Protein AF-L8GH21-F1 (afdb_monomer)

Foldseek 3Di:
DDPVVVVVVVVVVPQDPQQQQQGADPDQEEEEEEEQAQQQQFWFDDPNDIDRNLRVVLVSVLCCLVPRADQSGWYWYWYDAQAIDILDLATDGSDPVVSVSVNVVSVPGHHHHHAAVVRSVVSQLPSDLQAAEYEYEDQFDHDPPVLVVSLVVLVVSQVPHDPVRQHQYEFEHAPRHDDDPVGSVNSQVSSVSNRVSRVHHYHYHYPPD

Organism: Acanthamoeba castellanii (strain ATCC 30010 / Neff) (NCBI:txid1257118)

pLDDT: mean 90.16, std 12.69, range [33.16, 98.62]

Solvent-accessible surface area (backbone atoms only — not comparable to full-atom values): 11129 Å² total; per-residue (Å²): 133,62,73,66,56,58,54,51,50,54,57,56,66,73,46,68,75,67,39,91,76,77,40,72,74,77,55,62,18,33,33,38,32,36,57,26,14,44,74,30,56,42,59,39,73,56,96,93,42,77,37,30,49,44,60,50,49,38,53,53,52,42,49,45,55,72,69,50,53,44,61,87,22,24,35,36,47,30,38,19,11,69,50,52,52,58,77,48,84,40,65,40,54,40,39,76,67,52,41,51,54,48,45,56,52,49,72,67,64,67,57,39,61,45,41,30,54,53,45,31,51,52,48,58,65,68,44,34,76,71,40,34,27,34,42,37,37,38,68,57,59,47,42,92,77,39,57,68,52,42,68,60,43,52,61,58,58,44,71,75,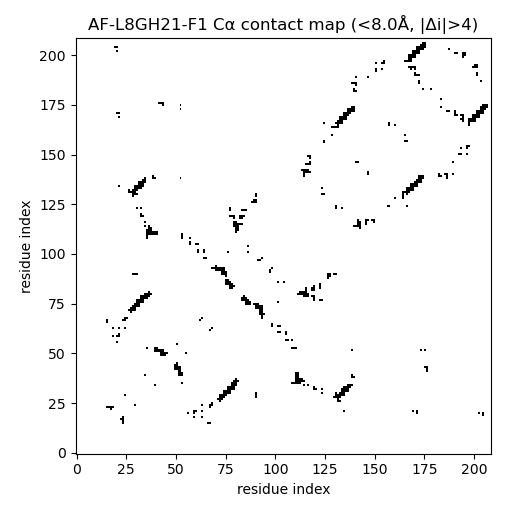40,55,87,94,32,47,51,27,28,37,21,24,32,47,51,58,50,88,71,52,73,65,56,47,48,50,19,46,52,51,37,42,52,57,5,58,78,36,77,36,42,64,46,79,43,52,88,88,117

Secondary structure (DSSP, 8-state):
--HHHHHHHHHHHHSPPPBTTTB----SEEEEEEE-SGGGG-EEEETTEEEEHHHHHHHHHHHHHHHT--TTSEEEEEEESSSEEESSSS-EE--HHHHHHHHHHHHT----S---HHHHHHHHHHH-SS--EEEEEESSPPSTTHHHHHHHHHHHHHTTS-GGGPPEEEEEEE--SS--HHHHHHHHHHHHHHHHTTT-EEEEE-TT-

Structure (mmCIF, N/CA/C/O backbone):
data_AF-L8GH21-F1
#
_entry.id   AF-L8GH21-F1
#
loop_
_atom_site.group_PDB
_atom_site.id
_atom_site.type_symbol
_atom_site.label_atom_id
_atom_site.label_alt_id
_atom_site.label_comp_id
_atom_site.label_asym_id
_atom_site.label_entity_id
_atom_site.label_seq_id
_atom_site.pdbx_PDB_ins_code
_atom_site.Cartn_x
_atom_site.Cartn_y
_atom_site.Cartn_z
_atom_site.occupancy
_atom_site.B_iso_or_equiv
_atom_site.auth_seq_id
_atom_site.auth_comp_id
_atom_site.auth_asym_id
_atom_site.auth_atom_id
_atom_site.pdbx_PDB_model_num
ATOM 1 N N . MET A 1 1 ? -18.385 37.858 9.024 1.00 49.72 1 MET A N 1
ATOM 2 C CA . MET A 1 1 ? -18.272 36.447 8.596 1.00 49.72 1 MET A CA 1
ATOM 3 C C . MET A 1 1 ? -19.540 35.752 9.058 1.00 49.72 1 MET A C 1
ATOM 5 O O . MET A 1 1 ? -19.882 35.901 10.222 1.00 49.72 1 MET A O 1
ATOM 9 N N . SER A 1 2 ? -20.298 35.155 8.136 1.00 60.06 2 SER A N 1
ATOM 10 C CA . SER A 1 2 ? -21.609 34.551 8.427 1.00 60.06 2 SER A CA 1
ATOM 11 C C . SER A 1 2 ? -21.456 33.313 9.321 1.00 60.06 2 SER A C 1
ATOM 13 O O . SER A 1 2 ? -20.491 32.562 9.159 1.00 60.06 2 SER A O 1
ATOM 15 N N . PHE A 1 3 ? -22.417 33.094 10.225 1.00 53.41 3 PHE A N 1
ATOM 16 C CA . PHE A 1 3 ? -22.537 31.896 11.068 1.00 53.41 3 PHE A CA 1
ATOM 17 C C . PHE A 1 3 ? -22.426 30.586 10.259 1.00 53.41 3 PHE A C 1
ATOM 19 O O . PHE A 1 3 ? -21.840 29.617 10.743 1.00 53.41 3 PHE A O 1
ATOM 26 N N . ASP A 1 4 ? -22.872 30.583 8.997 1.00 68.94 4 ASP A N 1
ATOM 27 C CA . ASP A 1 4 ? -22.797 29.416 8.106 1.00 68.94 4 ASP A CA 1
ATOM 28 C C . ASP A 1 4 ? -21.363 29.014 7.740 1.00 68.94 4 ASP A C 1
ATOM 30 O O . ASP A 1 4 ? -21.072 27.829 7.593 1.00 68.94 4 ASP A O 1
ATOM 34 N N . GLN A 1 5 ? -20.430 29.969 7.637 1.00 55.75 5 GLN A N 1
ATOM 35 C CA . GLN A 1 5 ? -19.031 29.641 7.348 1.00 55.75 5 GLN A CA 1
ATOM 36 C C . GLN A 1 5 ? -18.364 28.959 8.540 1.00 55.75 5 GLN A C 1
ATOM 38 O O . GLN A 1 5 ? -17.619 28.007 8.345 1.00 55.75 5 GLN A O 1
ATOM 43 N N . GLN A 1 6 ? -18.632 29.399 9.771 1.00 53.88 6 GLN A N 1
ATOM 44 C CA . GLN A 1 6 ? -18.041 28.779 10.963 1.00 53.88 6 GLN A CA 1
ATOM 45 C C . GLN A 1 6 ? -18.583 27.366 11.203 1.00 53.88 6 GLN A C 1
ATOM 47 O O . GLN A 1 6 ? -17.801 26.476 11.533 1.00 53.88 6 GLN A O 1
ATOM 52 N N . ALA A 1 7 ? -19.878 27.135 10.961 1.00 60.66 7 ALA A N 1
ATOM 53 C CA . ALA A 1 7 ? -20.469 25.799 11.003 1.00 60.66 7 ALA A CA 1
ATOM 54 C C . ALA A 1 7 ? -19.911 24.892 9.891 1.00 60.66 7 ALA A C 1
ATOM 56 O O . ALA A 1 7 ? -19.505 23.764 10.164 1.00 60.66 7 ALA A O 1
ATOM 57 N N . ALA A 1 8 ? -19.786 25.402 8.659 1.00 54.66 8 ALA A N 1
ATOM 58 C CA . ALA A 1 8 ? -19.172 24.665 7.555 1.00 54.66 8 ALA A CA 1
ATOM 59 C C . ALA A 1 8 ? -17.687 24.344 7.816 1.00 54.66 8 ALA A C 1
ATOM 61 O O . ALA A 1 8 ? -17.248 23.224 7.568 1.00 54.66 8 ALA A O 1
ATOM 62 N N . TYR A 1 9 ? -16.913 25.281 8.375 1.00 55.50 9 TYR A N 1
ATOM 63 C CA . TYR A 1 9 ? -15.513 25.053 8.753 1.00 55.50 9 TYR A CA 1
ATOM 64 C C . TYR A 1 9 ? -15.363 24.060 9.911 1.00 55.50 9 TYR A C 1
ATOM 66 O O . TYR A 1 9 ? -14.397 23.299 9.926 1.00 55.50 9 TYR A O 1
ATOM 74 N N . ALA A 1 10 ? -16.296 24.040 10.866 1.00 54.88 10 ALA A N 1
ATOM 75 C CA . ALA A 1 10 ? -16.310 23.053 11.943 1.00 54.88 10 ALA A CA 1
ATOM 76 C C . ALA A 1 10 ? -16.598 21.638 11.410 1.00 54.88 10 ALA A C 1
ATOM 78 O O . ALA A 1 10 ? -15.924 20.695 11.810 1.00 54.88 10 ALA A O 1
ATOM 79 N N . ILE A 1 11 ? -17.514 21.508 10.442 1.00 55.66 11 ILE A N 1
ATOM 80 C CA . ILE A 1 11 ? -17.812 20.238 9.759 1.00 55.66 11 ILE A CA 1
ATOM 81 C C . ILE A 1 11 ? -16.615 19.771 8.916 1.00 55.66 11 ILE A C 1
ATOM 83 O O . ILE A 1 11 ? -16.262 18.596 8.941 1.00 55.66 11 ILE A O 1
ATOM 87 N N . LEU A 1 12 ? -15.948 20.683 8.201 1.00 51.62 12 LEU A N 1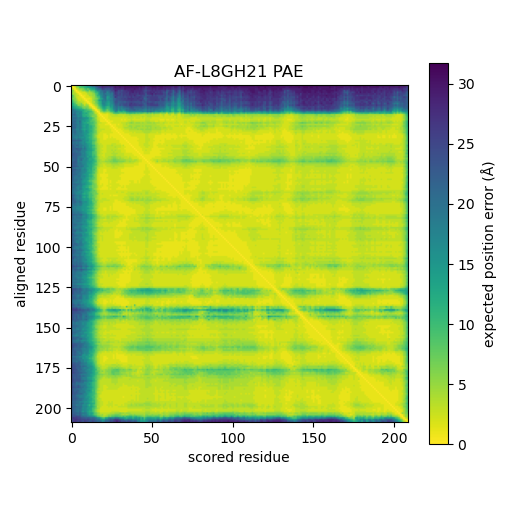
ATOM 88 C CA . LEU A 1 12 ? -14.768 20.360 7.390 1.00 51.62 12 LEU A CA 1
ATOM 89 C C . LEU A 1 12 ? -13.532 20.003 8.229 1.00 51.62 12 LEU A C 1
ATOM 91 O O . LEU A 1 12 ? -12.684 19.259 7.746 1.00 51.62 12 LEU A O 1
ATOM 95 N N . ARG A 1 13 ? -13.421 20.503 9.467 1.00 47.72 13 ARG A N 1
ATOM 96 C CA . ARG A 1 13 ? -12.333 20.143 10.396 1.00 47.72 13 ARG A CA 1
ATOM 97 C C . ARG A 1 13 ? -12.428 18.710 10.912 1.00 47.72 13 ARG A C 1
ATOM 99 O O . ARG A 1 13 ? -11.392 18.118 11.191 1.00 47.72 13 ARG A O 1
ATOM 106 N N . ASP A 1 14 ? -13.642 18.183 11.046 1.00 47.34 14 ASP A N 1
ATOM 107 C CA . ASP A 1 14 ? -13.884 16.839 11.585 1.00 47.34 14 ASP A CA 1
ATOM 108 C C . ASP A 1 14 ? -13.750 15.737 10.519 1.00 47.34 14 ASP A C 1
ATOM 110 O O . ASP A 1 14 ? -13.649 14.547 10.827 1.00 47.34 14 ASP A O 1
ATOM 114 N N . VAL A 1 15 ? -13.683 16.127 9.242 1.00 53.22 15 VAL A N 1
ATOM 115 C CA . VAL A 1 15 ? -13.250 15.238 8.166 1.00 53.22 15 VAL A CA 1
ATOM 116 C C . VAL A 1 15 ? -11.729 15.197 8.204 1.00 53.22 15 VAL A C 1
ATOM 118 O O . VAL A 1 15 ? -11.074 16.164 7.818 1.00 53.22 15 VAL A O 1
ATOM 121 N N . ALA A 1 16 ? -11.160 14.076 8.659 1.00 56.41 16 ALA A N 1
ATOM 122 C CA . ALA A 1 16 ? -9.722 13.850 8.557 1.00 56.41 16 ALA A CA 1
ATOM 123 C C . ALA A 1 16 ? -9.264 14.197 7.132 1.00 56.41 16 ALA A C 1
ATOM 125 O O . ALA A 1 16 ? -9.855 13.718 6.154 1.00 56.41 16 ALA A O 1
ATOM 126 N N . SER A 1 17 ? -8.272 15.086 7.022 1.00 63.75 17 SER A N 1
ATOM 127 C CA . SER A 1 17 ? -7.800 15.576 5.732 1.00 63.75 17 SER A CA 1
ATOM 128 C C . SER A 1 17 ? -7.462 14.386 4.839 1.00 63.75 17 SER A C 1
ATOM 130 O O . SER A 1 17 ? -6.839 13.408 5.259 1.00 63.75 17 SER A O 1
ATOM 132 N N . ARG A 1 18 ? -7.952 14.433 3.597 1.00 79.62 18 ARG A N 1
ATOM 133 C CA . ARG A 1 18 ? -7.655 13.403 2.603 1.00 79.62 18 ARG A CA 1
ATOM 134 C C . ARG A 1 18 ? -6.152 13.369 2.382 1.00 79.62 18 ARG A C 1
ATOM 136 O O . ARG A 1 18 ? -5.586 14.342 1.892 1.00 79.62 18 ARG A O 1
ATOM 143 N N . ASP A 1 19 ? -5.541 12.243 2.716 1.00 90.75 19 ASP A N 1
ATOM 144 C CA . ASP A 1 19 ? -4.134 12.019 2.441 1.00 90.75 19 ASP A CA 1
ATOM 145 C C . ASP A 1 19 ? -3.921 11.927 0.922 1.00 90.75 19 ASP A C 1
ATOM 147 O O . ASP A 1 19 ? -4.731 11.320 0.214 1.00 90.75 19 ASP A O 1
ATOM 151 N N . CYS A 1 20 ? -2.863 12.538 0.392 1.00 88.62 20 CYS A N 1
ATOM 152 C CA . CYS A 1 20 ? -2.616 12.536 -1.052 1.00 88.62 20 CYS A CA 1
ATOM 153 C C . CYS A 1 20 ? -2.256 11.137 -1.582 1.00 88.62 20 CYS A C 1
ATOM 155 O O . CYS A 1 20 ? -2.600 10.804 -2.717 1.00 88.62 20 CYS A O 1
ATOM 157 N N . ILE A 1 21 ? -1.638 10.294 -0.751 1.00 91.94 21 ILE A N 1
ATOM 158 C CA . ILE A 1 21 ? -1.211 8.944 -1.109 1.00 91.94 21 ILE A CA 1
ATOM 159 C C . ILE A 1 21 ? -2.339 7.943 -0.857 1.00 91.94 21 ILE A C 1
ATOM 161 O O . ILE A 1 21 ? -2.712 7.177 -1.745 1.00 91.94 21 ILE A O 1
ATOM 165 N N . PHE A 1 22 ? -2.899 7.934 0.350 1.00 94.00 22 PHE A N 1
ATOM 166 C CA . PHE A 1 22 ? -3.836 6.906 0.806 1.00 94.00 22 PHE A CA 1
ATOM 167 C C . PHE A 1 22 ? -5.302 7.351 0.726 1.00 94.00 22 PHE A C 1
ATOM 169 O O . PHE A 1 22 ? -6.211 6.519 0.747 1.00 94.00 22 PHE A O 1
ATOM 176 N N . GLY A 1 23 ? -5.578 8.644 0.560 1.00 91.25 23 GLY A N 1
ATOM 177 C CA . GLY A 1 23 ? -6.932 9.184 0.594 1.00 91.25 23 GLY A CA 1
ATOM 178 C C . GLY A 1 23 ? -7.537 9.137 1.996 1.00 91.25 23 GLY A C 1
ATOM 179 O O . GLY A 1 23 ? -6.914 9.545 2.974 1.00 91.25 23 GLY A O 1
ATOM 180 N N . SER A 1 24 ? -8.785 8.675 2.078 1.00 90.12 24 SER A N 1
ATOM 181 C CA . SER A 1 24 ? -9.498 8.484 3.344 1.00 90.12 24 SER A CA 1
ATOM 182 C C . SER A 1 24 ? -9.574 6.996 3.683 1.00 90.12 24 SER A C 1
ATOM 184 O O . SER A 1 24 ? -10.011 6.193 2.849 1.00 90.12 24 SER A O 1
ATOM 186 N N . VAL A 1 25 ? -9.201 6.635 4.911 1.00 92.88 25 VAL A N 1
ATOM 187 C CA . VAL A 1 25 ? -9.249 5.260 5.424 1.00 92.88 25 VAL A CA 1
ATOM 188 C C . VAL A 1 25 ? -10.504 5.036 6.257 1.00 92.88 25 VAL A C 1
ATOM 190 O O . VAL A 1 25 ? -10.520 5.190 7.473 1.00 92.88 25 VAL A O 1
ATOM 193 N N . THR A 1 26 ? -11.590 4.672 5.576 1.00 91.38 26 THR A N 1
ATOM 194 C CA . THR A 1 26 ? -12.929 4.519 6.177 1.00 91.38 26 THR A CA 1
ATOM 195 C C . THR A 1 26 ? -13.381 3.066 6.314 1.00 91.38 26 THR A C 1
ATOM 197 O O . THR A 1 26 ? -14.404 2.791 6.936 1.00 91.38 26 THR A O 1
ATOM 200 N N . ALA A 1 27 ? -12.636 2.120 5.741 1.00 93.56 27 ALA A N 1
ATOM 201 C CA . ALA A 1 27 ? -12.964 0.702 5.801 1.00 93.56 27 ALA A CA 1
ATOM 202 C C . ALA A 1 27 ? -12.833 0.144 7.227 1.00 93.56 27 ALA A C 1
ATOM 204 O O . ALA A 1 27 ? -11.919 0.518 7.960 1.00 93.56 27 ALA A O 1
ATOM 205 N N . LEU A 1 28 ? -13.710 -0.794 7.601 1.00 94.06 28 LEU A N 1
ATOM 206 C CA . LEU A 1 28 ? -13.648 -1.458 8.911 1.00 94.06 28 LEU A CA 1
ATOM 207 C C . LEU A 1 28 ? -12.397 -2.325 9.083 1.00 94.06 28 LEU A C 1
ATOM 209 O O . LEU A 1 28 ? -11.953 -2.511 10.208 1.00 94.06 28 LEU A O 1
ATOM 213 N N . SER A 1 29 ? -11.834 -2.845 7.991 1.00 96.00 29 SER A N 1
ATOM 214 C CA . SER A 1 29 ? -10.583 -3.603 8.003 1.00 96.00 29 SER A CA 1
ATOM 215 C C . SER A 1 29 ? -9.749 -3.258 6.771 1.00 96.00 29 SER A C 1
ATOM 217 O O . SER A 1 29 ? -10.155 -3.541 5.636 1.00 96.00 29 SER A O 1
ATOM 219 N N . ALA A 1 30 ? -8.610 -2.600 7.001 1.00 96.44 30 ALA A N 1
ATOM 220 C CA . ALA A 1 30 ? -7.744 -2.039 5.967 1.00 96.44 30 ALA A CA 1
ATOM 221 C C . ALA A 1 30 ? -6.319 -2.602 6.045 1.00 96.44 30 ALA A C 1
ATOM 223 O O . ALA A 1 30 ? -5.670 -2.545 7.084 1.00 96.44 30 ALA A O 1
ATOM 224 N N . THR A 1 31 ? -5.784 -3.101 4.936 1.00 98.00 31 THR A N 1
ATOM 225 C CA . THR A 1 31 ? -4.382 -3.535 4.861 1.00 98.00 31 THR A CA 1
ATOM 226 C C . THR A 1 31 ? -3.595 -2.607 3.947 1.00 98.00 31 THR A C 1
ATOM 228 O O . THR A 1 31 ? -3.931 -2.456 2.774 1.00 98.00 31 THR A O 1
ATOM 231 N N . PHE A 1 32 ? -2.538 -1.991 4.471 1.00 98.38 32 PHE A N 1
ATOM 232 C CA . PHE A 1 32 ? -1.593 -1.197 3.687 1.00 98.38 32 PHE A CA 1
ATOM 233 C C . PHE A 1 32 ? -0.538 -2.129 3.098 1.00 98.38 32 PHE A C 1
ATOM 235 O O . PHE A 1 32 ? 0.105 -2.855 3.848 1.00 98.38 32 PHE A O 1
ATOM 242 N N . VAL A 1 33 ? -0.370 -2.133 1.778 1.00 98.25 33 VAL A N 1
ATOM 243 C CA . VAL A 1 33 ? 0.592 -2.978 1.057 1.00 98.25 33 VAL A CA 1
ATOM 244 C C . VAL A 1 33 ? 1.599 -2.057 0.384 1.00 98.25 33 VAL A C 1
ATOM 246 O O . VAL A 1 33 ? 1.287 -1.411 -0.614 1.00 98.25 33 VAL A O 1
ATOM 249 N N . ILE A 1 34 ? 2.785 -1.961 0.976 1.00 98.25 34 ILE A N 1
ATOM 250 C CA . ILE A 1 34 ? 3.767 -0.920 0.676 1.00 98.25 34 ILE A CA 1
ATOM 251 C C . ILE A 1 34 ? 4.986 -1.519 -0.012 1.00 98.25 34 ILE A C 1
ATOM 253 O O . ILE A 1 34 ? 5.659 -2.395 0.538 1.00 98.25 34 ILE A O 1
ATOM 257 N N . ASP A 1 35 ? 5.283 -1.007 -1.196 1.00 97.44 35 ASP A N 1
ATOM 258 C CA . ASP A 1 35 ? 6.536 -1.271 -1.885 1.00 97.44 35 ASP A CA 1
ATOM 259 C C . ASP A 1 35 ? 7.728 -0.709 -1.101 1.00 97.44 35 ASP A C 1
ATOM 261 O O . ASP A 1 35 ? 7.735 0.453 -0.684 1.00 97.44 35 ASP A O 1
ATOM 265 N N . VAL A 1 36 ? 8.742 -1.543 -0.895 1.00 97.62 36 VAL A N 1
ATOM 266 C CA . VAL A 1 36 ? 10.043 -1.159 -0.336 1.00 97.62 36 VAL A CA 1
ATOM 267 C C . VAL A 1 36 ? 11.191 -1.628 -1.233 1.00 97.62 36 VAL A C 1
ATOM 269 O O . VAL A 1 36 ? 12.300 -1.839 -0.750 1.00 97.62 36 VAL A O 1
ATOM 272 N N . SER A 1 37 ? 10.942 -1.828 -2.527 1.00 96.25 37 SER A N 1
ATOM 273 C CA . SER A 1 37 ? 11.964 -2.150 -3.530 1.00 96.25 37 SER A CA 1
ATOM 274 C C . SER A 1 37 ? 13.022 -1.048 -3.656 1.00 96.25 37 SER A C 1
ATOM 276 O O . SER A 1 37 ? 12.893 0.048 -3.107 1.00 96.25 37 SER A O 1
ATOM 278 N N . GLY A 1 38 ? 14.118 -1.340 -4.361 1.00 94.31 38 GLY A N 1
ATOM 279 C CA . GLY A 1 38 ? 15.232 -0.396 -4.510 1.00 94.31 38 GLY A CA 1
ATOM 280 C C . GLY A 1 38 ? 14.845 0.950 -5.139 1.00 94.31 38 GLY A C 1
ATOM 281 O O . GLY A 1 38 ? 15.409 1.975 -4.758 1.00 94.31 38 GLY A O 1
ATOM 282 N N . SER A 1 39 ? 13.856 0.980 -6.041 1.00 92.12 39 SER A N 1
ATOM 283 C CA . SER A 1 39 ? 13.374 2.219 -6.67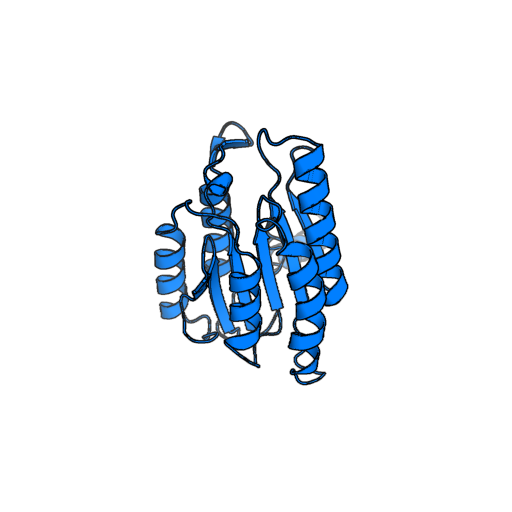1 1.00 92.12 39 SER A CA 1
ATOM 284 C C . SER A 1 39 ? 12.781 3.198 -5.659 1.00 92.12 39 SER A C 1
ATOM 286 O O . SER A 1 39 ? 12.889 4.411 -5.852 1.00 92.12 39 SER A O 1
ATOM 288 N N . MET A 1 40 ? 12.293 2.706 -4.517 1.00 95.31 40 MET A N 1
ATOM 289 C CA . MET A 1 40 ? 11.740 3.541 -3.453 1.00 95.31 40 MET A CA 1
ATOM 290 C C . MET A 1 40 ? 12.795 4.414 -2.744 1.00 95.31 40 MET A C 1
ATOM 292 O O . MET A 1 40 ? 12.427 5.329 -2.002 1.00 95.31 40 MET A O 1
ATOM 296 N N . ASP A 1 41 ? 14.098 4.200 -2.976 1.00 95.19 41 ASP A N 1
ATOM 297 C CA . ASP A 1 41 ? 15.158 5.112 -2.507 1.00 95.19 41 ASP A CA 1
ATOM 298 C C . ASP A 1 41 ? 15.343 6.346 -3.412 1.00 95.19 41 ASP A C 1
ATOM 300 O O . ASP A 1 41 ? 16.018 7.311 -3.043 1.00 95.19 41 ASP A O 1
ATOM 304 N N . THR A 1 42 ? 14.706 6.353 -4.588 1.00 93.75 42 THR A N 1
ATOM 305 C CA . THR A 1 42 ? 14.753 7.465 -5.543 1.00 93.75 42 THR A CA 1
ATOM 306 C C . THR A 1 42 ? 14.364 8.776 -4.877 1.00 93.75 42 THR A C 1
ATOM 308 O O . THR A 1 42 ? 13.357 8.863 -4.170 1.00 93.75 42 THR A O 1
ATOM 311 N N . ARG A 1 43 ? 15.164 9.818 -5.118 1.00 94.12 43 ARG A N 1
ATOM 312 C CA . ARG A 1 43 ? 14.959 11.136 -4.522 1.00 94.12 43 ARG A CA 1
ATOM 313 C C . ARG A 1 43 ? 14.183 12.071 -5.434 1.00 94.12 43 ARG A C 1
ATOM 315 O O . ARG A 1 43 ? 14.380 12.085 -6.646 1.00 94.12 43 ARG A O 1
ATOM 322 N N . PHE A 1 44 ? 13.350 12.897 -4.821 1.00 91.81 44 PHE A N 1
ATOM 323 C CA . PHE A 1 44 ? 12.640 13.991 -5.467 1.00 91.81 44 PHE A CA 1
ATOM 324 C C . PHE A 1 44 ? 12.544 15.176 -4.502 1.00 91.81 44 PHE A C 1
ATOM 326 O O . PHE A 1 44 ? 12.663 15.016 -3.285 1.00 91.81 44 PHE A O 1
ATOM 333 N N . THR A 1 45 ? 12.332 16.370 -5.045 1.00 91.06 45 THR A N 1
ATOM 334 C CA . THR A 1 45 ? 12.159 17.592 -4.257 1.00 91.06 45 THR A CA 1
ATOM 335 C C . THR A 1 45 ? 10.730 18.089 -4.408 1.00 91.06 45 THR A C 1
ATOM 337 O O . THR A 1 45 ? 10.230 18.208 -5.525 1.00 91.06 45 THR A O 1
ATOM 340 N N . LEU A 1 46 ? 10.087 18.392 -3.284 1.00 87.75 46 LEU A N 1
ATOM 341 C CA . LEU A 1 46 ? 8.755 18.980 -3.212 1.00 87.75 46 LEU A CA 1
ATOM 342 C C . LEU A 1 46 ? 8.806 20.158 -2.238 1.00 87.75 46 LEU A C 1
ATOM 344 O O . LEU A 1 46 ? 9.283 20.010 -1.114 1.00 87.75 46 LEU A O 1
ATOM 348 N N . ASN A 1 47 ? 8.346 21.335 -2.670 1.00 88.75 47 ASN A N 1
ATOM 349 C CA . ASN A 1 47 ? 8.325 22.559 -1.854 1.00 88.75 47 ASN A CA 1
ATOM 350 C C . ASN A 1 47 ? 9.676 22.876 -1.176 1.00 88.75 47 ASN A C 1
ATOM 352 O O . ASN A 1 47 ? 9.731 23.232 -0.002 1.00 88.75 47 ASN A O 1
ATOM 356 N N . GLY A 1 48 ? 10.783 22.693 -1.903 1.00 90.00 48 GLY A N 1
ATOM 357 C CA . GLY A 1 48 ? 12.138 22.946 -1.397 1.00 90.00 48 GLY A CA 1
ATOM 358 C C . GLY A 1 48 ? 12.690 21.887 -0.434 1.00 90.00 48 GLY A C 1
ATOM 359 O O . GLY A 1 48 ? 13.833 22.014 -0.004 1.00 90.00 48 GLY A O 1
ATOM 360 N N . THR A 1 49 ? 11.930 20.832 -0.124 1.00 91.38 49 THR A N 1
ATOM 361 C CA . THR A 1 49 ? 12.384 19.715 0.717 1.00 91.38 49 THR A CA 1
ATOM 362 C C . THR A 1 49 ? 12.626 18.475 -0.136 1.00 91.38 49 THR A C 1
ATOM 364 O O . THR A 1 49 ? 11.796 18.106 -0.966 1.00 91.38 49 THR A O 1
ATOM 367 N N . THR A 1 50 ? 13.777 17.831 0.055 1.00 94.06 50 THR A N 1
ATOM 368 C CA . THR A 1 50 ? 14.144 16.605 -0.664 1.00 94.06 50 THR A CA 1
ATOM 369 C C . THR A 1 50 ? 13.785 15.376 0.158 1.00 94.06 50 THR A C 1
ATOM 371 O O . THR A 1 50 ? 14.204 15.249 1.307 1.00 94.06 50 THR A O 1
ATOM 374 N N . TYR A 1 51 ? 13.073 14.448 -0.469 1.00 95.00 51 TYR A N 1
ATOM 375 C CA . TYR A 1 51 ? 12.658 13.169 0.099 1.00 95.00 51 TYR A CA 1
ATOM 376 C C . TYR A 1 51 ? 13.171 12.029 -0.780 1.00 95.00 51 TYR A C 1
ATOM 378 O O . TYR A 1 51 ? 13.309 12.201 -1.990 1.00 95.00 51 TYR A O 1
ATOM 386 N N . SER A 1 52 ? 13.406 10.848 -0.205 1.00 95.88 52 SER A N 1
ATOM 387 C CA . SER A 1 52 ? 13.226 9.615 -0.983 1.00 95.88 52 SER A CA 1
ATOM 388 C C . SER A 1 52 ? 11.736 9.278 -1.070 1.00 95.88 52 SER A C 1
ATOM 390 O O . SER A 1 52 ? 10.978 9.638 -0.159 1.00 95.88 52 SER A O 1
ATOM 392 N N . ARG A 1 53 ? 11.306 8.558 -2.115 1.00 95.50 53 ARG A N 1
ATOM 393 C CA . ARG A 1 53 ? 9.923 8.047 -2.237 1.00 95.50 53 ARG A CA 1
ATOM 394 C C . ARG A 1 53 ? 9.491 7.331 -0.960 1.00 95.50 53 ARG A C 1
ATOM 396 O O . ARG A 1 53 ? 8.444 7.655 -0.405 1.00 95.50 53 ARG A O 1
ATOM 403 N N . LEU A 1 54 ? 10.340 6.450 -0.426 1.00 96.88 54 LEU A N 1
ATOM 404 C CA . LEU A 1 54 ? 10.055 5.727 0.811 1.00 96.88 54 LEU A CA 1
ATOM 405 C C . LEU A 1 54 ? 9.897 6.661 2.011 1.00 96.88 54 LEU A C 1
ATOM 407 O O . LEU A 1 54 ? 8.941 6.499 2.758 1.00 96.88 54 LEU A O 1
ATOM 411 N N . SER A 1 55 ? 10.781 7.648 2.195 1.00 97.19 55 SER A N 1
ATOM 412 C CA . SER A 1 55 ? 10.681 8.568 3.342 1.00 97.19 55 SER A CA 1
ATOM 413 C C . SER A 1 55 ? 9.389 9.386 3.328 1.00 97.19 55 SER A C 1
ATOM 415 O O . SER A 1 55 ? 8.770 9.591 4.372 1.00 97.19 55 SER A O 1
ATOM 417 N N . TYR A 1 56 ? 8.933 9.781 2.137 1.00 96.38 56 TYR A N 1
ATOM 418 C CA . TYR A 1 56 ? 7.664 10.473 1.964 1.00 96.38 56 TYR A CA 1
ATOM 419 C C . TYR A 1 56 ? 6.486 9.542 2.282 1.00 96.38 56 TYR A C 1
ATOM 421 O O . TYR A 1 56 ? 5.608 9.886 3.072 1.00 96.38 56 TYR A O 1
ATOM 429 N N . VAL A 1 57 ? 6.509 8.308 1.771 1.00 96.75 57 VAL A N 1
ATOM 430 C CA . VAL A 1 57 ? 5.501 7.289 2.102 1.00 96.75 57 VAL A CA 1
ATOM 431 C C . VAL A 1 57 ? 5.472 6.974 3.598 1.00 96.75 57 VAL A C 1
ATOM 433 O O . VAL A 1 57 ? 4.389 6.857 4.161 1.00 96.75 57 VAL A O 1
ATOM 436 N N . GLN A 1 58 ? 6.624 6.875 4.267 1.00 97.75 58 GLN A N 1
ATOM 437 C CA . GLN A 1 58 ? 6.707 6.637 5.711 1.00 97.75 58 GLN A CA 1
ATOM 438 C C . GLN A 1 58 ? 6.018 7.749 6.508 1.00 97.75 58 GLN A C 1
ATOM 440 O O . GLN A 1 58 ? 5.283 7.445 7.451 1.00 97.75 58 GLN A O 1
ATOM 445 N N . GLN A 1 59 ? 6.223 9.014 6.128 1.00 97.12 59 GLN A N 1
ATOM 446 C CA . GLN A 1 59 ? 5.583 10.163 6.771 1.00 97.12 59 GLN A CA 1
ATOM 447 C C . GLN A 1 59 ? 4.056 10.099 6.629 1.00 97.12 59 GLN A C 1
ATOM 449 O O . GLN A 1 59 ? 3.343 10.134 7.632 1.00 97.12 59 GLN A O 1
ATOM 454 N N . HIS A 1 60 ? 3.563 9.932 5.402 1.00 96.69 60 HIS A N 1
ATOM 455 C CA . HIS A 1 60 ? 2.129 9.883 5.106 1.00 96.69 60 HIS A CA 1
ATOM 456 C C . HIS A 1 60 ? 1.442 8.649 5.706 1.00 96.69 60 HIS A C 1
ATOM 458 O O . HIS A 1 60 ? 0.368 8.749 6.295 1.00 96.69 60 HIS A O 1
ATOM 464 N N . LEU A 1 61 ? 2.081 7.479 5.642 1.00 97.75 61 LEU A N 1
ATOM 465 C CA . LEU A 1 61 ? 1.546 6.254 6.236 1.00 97.75 61 LEU A CA 1
ATOM 466 C C . LEU A 1 61 ? 1.465 6.364 7.760 1.00 97.75 61 LEU A C 1
ATOM 468 O O . LEU A 1 61 ? 0.467 5.956 8.350 1.00 97.75 61 LEU A O 1
ATOM 472 N N . SER A 1 62 ? 2.490 6.943 8.394 1.00 97.94 62 SER A N 1
ATOM 473 C CA . SER A 1 62 ? 2.479 7.195 9.837 1.00 97.94 62 SER A CA 1
ATOM 474 C C . SER A 1 62 ? 1.323 8.112 10.217 1.00 97.94 62 SER A C 1
ATOM 476 O O . SER A 1 62 ? 0.563 7.775 11.122 1.00 97.94 62 SER A O 1
ATOM 478 N N . GLN A 1 63 ? 1.149 9.210 9.476 1.00 96.44 63 GLN A N 1
ATOM 479 C CA . GLN A 1 63 ? 0.072 10.169 9.693 1.00 96.44 63 GLN A CA 1
ATOM 480 C C . GLN A 1 63 ? -1.308 9.510 9.569 1.00 96.44 63 GLN A C 1
ATOM 482 O O . GLN A 1 63 ? -2.142 9.631 10.464 1.00 96.44 63 GLN A O 1
ATOM 487 N N . VAL A 1 64 ? -1.542 8.749 8.499 1.00 96.25 64 VAL A N 1
ATOM 488 C CA . VAL A 1 64 ? -2.816 8.054 8.270 1.00 96.25 64 VAL A CA 1
ATOM 489 C C . VAL A 1 64 ? -3.115 7.045 9.379 1.00 96.25 64 VAL A C 1
ATOM 491 O O . VAL A 1 64 ? -4.238 7.009 9.887 1.00 96.25 64 VAL A O 1
ATOM 494 N N . ILE A 1 65 ? -2.120 6.255 9.793 1.00 96.88 65 ILE A N 1
ATOM 495 C CA . ILE A 1 65 ? -2.278 5.272 10.872 1.00 96.88 65 ILE A CA 1
ATOM 496 C C . ILE A 1 65 ? -2.602 5.958 12.204 1.00 96.88 65 ILE A C 1
ATOM 498 O O . ILE A 1 65 ? -3.429 5.444 12.955 1.00 96.88 65 ILE A O 1
ATOM 502 N N . SER A 1 66 ? -1.978 7.098 12.513 1.00 95.81 66 SER A N 1
ATOM 503 C CA . SER A 1 66 ? -2.190 7.789 13.790 1.00 95.81 66 SER A CA 1
ATOM 504 C C . SER A 1 66 ? -3.440 8.669 13.831 1.00 95.81 66 SER A C 1
ATOM 506 O O . SER A 1 66 ? -4.023 8.827 14.900 1.00 95.81 66 SER A O 1
ATOM 508 N N . GLU A 1 67 ? -3.841 9.264 12.706 1.00 94.12 67 GLU A N 1
ATOM 509 C CA . GLU A 1 67 ? -4.875 10.311 12.675 1.00 94.12 67 GLU A CA 1
ATOM 510 C C . GLU A 1 67 ? -6.216 9.824 12.109 1.00 94.12 67 GLU A C 1
ATOM 512 O O . GLU A 1 67 ? -7.280 10.253 12.571 1.00 94.12 67 GLU A O 1
ATOM 517 N N . GLN A 1 68 ? -6.197 8.926 11.116 1.00 94.31 68 GLN A N 1
ATOM 518 C CA . GLN A 1 68 ? -7.424 8.491 10.443 1.00 94.31 68 GLN A CA 1
ATOM 519 C C . GLN A 1 68 ? -8.042 7.241 11.073 1.00 94.31 68 GLN A C 1
ATOM 521 O O . GLN A 1 68 ? -9.268 7.179 11.196 1.00 94.31 68 GLN A O 1
ATOM 526 N N . LEU A 1 69 ? -7.223 6.267 11.487 1.00 95.12 69 LEU A N 1
ATOM 527 C CA . LEU A 1 69 ? -7.727 5.014 12.050 1.00 95.12 69 LEU A CA 1
ATOM 528 C C . LEU A 1 69 ? -8.425 5.238 13.394 1.00 95.12 69 LEU A C 1
ATOM 530 O O . LEU A 1 69 ? -7.906 5.886 14.303 1.00 95.12 69 LEU A O 1
ATOM 534 N N . LYS A 1 70 ? -9.614 4.655 13.533 1.00 94.69 70 LYS A N 1
ATOM 535 C CA . LYS A 1 70 ? -10.403 4.661 14.765 1.00 94.69 70 LYS A CA 1
ATOM 536 C C . LYS A 1 70 ? -10.260 3.328 15.504 1.00 94.69 70 LYS A C 1
ATOM 538 O O . LYS A 1 70 ? -10.109 2.302 14.848 1.00 94.69 70 LYS A O 1
ATOM 543 N N . PRO A 1 71 ? -10.402 3.288 16.843 1.00 94.00 71 PRO A N 1
ATOM 544 C CA . PRO A 1 71 ? -10.183 2.067 17.631 1.00 94.00 71 PRO A CA 1
ATOM 545 C C . PRO A 1 71 ? -11.025 0.846 17.227 1.00 94.00 71 PRO A C 1
ATOM 547 O O . PRO A 1 71 ? -10.627 -0.285 17.497 1.00 94.00 71 PRO A O 1
ATOM 550 N N . TYR A 1 72 ? -12.184 1.067 16.597 1.00 93.12 72 TYR A N 1
ATOM 551 C CA . TYR A 1 72 ? -13.065 0.009 16.091 1.00 93.12 72 TYR A CA 1
ATOM 552 C C . TYR A 1 72 ? -12.656 -0.532 14.710 1.00 93.12 72 TYR A C 1
ATOM 554 O O . TYR A 1 72 ? -13.182 -1.558 14.288 1.00 93.12 72 TYR A O 1
ATOM 562 N N . GLN A 1 73 ? -11.759 0.151 13.992 1.00 96.62 73 GLN A N 1
ATOM 563 C CA . GLN A 1 73 ? -11.213 -0.327 12.725 1.00 96.62 73 GLN A CA 1
ATOM 564 C C . GLN A 1 73 ? -10.055 -1.287 12.985 1.00 96.62 73 GLN A C 1
ATOM 566 O O . GLN A 1 73 ? -9.263 -1.117 13.916 1.00 96.62 73 GLN A O 1
ATOM 571 N N . GLN A 1 74 ? -9.939 -2.280 12.116 1.00 97.50 74 GLN A N 1
ATOM 572 C CA . GLN A 1 74 ? -8.806 -3.180 12.038 1.00 97.50 74 GLN A CA 1
ATOM 573 C C . GLN A 1 74 ? -7.840 -2.727 10.955 1.00 97.50 74 GLN A C 1
ATOM 575 O O . GLN A 1 74 ? -8.244 -2.195 9.917 1.00 97.50 74 GLN A O 1
ATOM 580 N N . PHE A 1 75 ? -6.555 -2.976 11.176 1.00 98.19 75 PHE A N 1
ATOM 581 C CA . PHE A 1 75 ? -5.549 -2.687 10.178 1.00 98.19 75 PHE A CA 1
ATOM 582 C C . PHE A 1 75 ? -4.365 -3.648 10.208 1.00 98.19 75 PHE A C 1
ATOM 584 O O . PHE A 1 75 ? -4.093 -4.307 11.213 1.00 98.19 75 PHE A O 1
ATOM 591 N N . ASN A 1 76 ? -3.644 -3.708 9.092 1.00 98.12 76 ASN A N 1
ATOM 592 C CA . ASN A 1 76 ? -2.329 -4.333 9.009 1.00 98.12 76 ASN A CA 1
ATOM 593 C C . ASN A 1 76 ? -1.427 -3.545 8.055 1.00 98.12 76 ASN A C 1
ATOM 595 O O . ASN A 1 76 ? -1.910 -2.819 7.185 1.00 98.12 76 ASN A O 1
ATOM 599 N N . VAL A 1 77 ? -0.117 -3.724 8.194 1.00 98.50 77 VAL A N 1
ATOM 600 C CA . VAL A 1 77 ? 0.883 -3.202 7.261 1.00 98.50 77 VAL A CA 1
ATOM 601 C C . VAL A 1 77 ? 1.669 -4.380 6.707 1.00 98.50 77 VAL A C 1
ATOM 603 O O . VAL A 1 77 ? 2.327 -5.108 7.447 1.00 98.50 77 VAL A O 1
ATOM 606 N N . ILE A 1 78 ? 1.597 -4.564 5.399 1.00 98.56 78 ILE A N 1
ATOM 607 C CA . ILE A 1 78 ? 2.410 -5.486 4.620 1.00 98.56 78 ILE A CA 1
ATOM 608 C C . ILE A 1 78 ? 3.420 -4.651 3.855 1.00 98.56 78 ILE A C 1
ATOM 610 O O . ILE A 1 78 ? 3.062 -3.658 3.227 1.00 98.56 78 ILE A O 1
ATOM 614 N N . ILE A 1 79 ? 4.675 -5.078 3.877 1.00 98.31 79 ILE A N 1
ATOM 615 C CA . ILE A 1 79 ? 5.674 -4.558 2.952 1.00 98.31 79 ILE A CA 1
ATOM 616 C C . ILE A 1 79 ? 6.095 -5.643 1.982 1.00 98.31 79 ILE A C 1
ATOM 618 O O . ILE A 1 79 ? 6.084 -6.828 2.337 1.00 98.31 79 ILE A O 1
ATOM 622 N N . TYR A 1 80 ? 6.505 -5.237 0.789 1.00 98.00 80 TYR A N 1
ATOM 623 C CA . TYR A 1 80 ? 7.081 -6.153 -0.176 1.00 98.00 80 TYR A CA 1
ATOM 624 C C . TYR A 1 80 ? 8.267 -5.539 -0.920 1.00 98.00 80 TYR A C 1
ATOM 626 O O . TYR A 1 80 ? 8.318 -4.342 -1.177 1.00 98.00 80 TYR A O 1
ATOM 634 N N . SER A 1 81 ? 9.216 -6.399 -1.261 1.00 96.62 81 SER A N 1
ATOM 635 C CA . SER A 1 81 ? 10.237 -6.162 -2.278 1.00 96.62 81 SER A CA 1
ATOM 636 C C . SER A 1 81 ? 10.455 -7.471 -3.028 1.00 96.62 81 SER A C 1
ATOM 638 O O . SER A 1 81 ? 9.553 -7.887 -3.739 1.00 96.62 81 SER A O 1
ATOM 640 N N . SER A 1 82 ? 11.546 -8.209 -2.813 1.00 94.88 82 SER A N 1
ATOM 641 C CA . SER A 1 82 ? 11.734 -9.542 -3.417 1.00 94.88 82 SER A CA 1
ATOM 642 C C . SER A 1 82 ? 10.786 -10.611 -2.851 1.00 94.88 82 SER A C 1
ATOM 644 O O . SER A 1 82 ? 10.477 -11.602 -3.514 1.00 94.88 82 SER A O 1
ATOM 646 N N . GLY A 1 83 ? 10.282 -10.390 -1.640 1.00 95.88 83 GLY A N 1
ATOM 647 C CA . GLY A 1 83 ? 9.195 -11.146 -1.023 1.00 95.88 83 GLY A CA 1
ATOM 648 C C . GLY A 1 83 ? 8.296 -10.206 -0.226 1.00 95.88 83 GLY A C 1
ATOM 649 O O . GLY A 1 83 ? 8.496 -8.994 -0.262 1.00 95.88 83 GLY A O 1
ATOM 650 N N . ALA A 1 84 ? 7.328 -10.747 0.509 1.00 97.81 84 ALA A N 1
ATOM 651 C CA . ALA A 1 84 ? 6.408 -9.955 1.320 1.00 97.81 84 ALA A CA 1
ATOM 652 C C . ALA A 1 84 ? 6.428 -10.383 2.786 1.00 97.81 84 ALA A C 1
ATOM 654 O O . ALA A 1 84 ? 6.611 -11.559 3.102 1.00 97.81 84 ALA A O 1
ATOM 655 N N . ARG A 1 85 ? 6.213 -9.422 3.685 1.00 97.50 85 ARG A N 1
ATOM 656 C CA . ARG A 1 85 ? 6.062 -9.678 5.120 1.00 97.50 85 ARG A CA 1
ATOM 657 C C . ARG A 1 85 ? 5.053 -8.723 5.741 1.00 97.50 85 ARG A C 1
ATOM 659 O O . ARG A 1 85 ? 5.056 -7.529 5.446 1.00 97.50 85 ARG A O 1
ATOM 666 N N . ALA A 1 86 ? 4.218 -9.258 6.622 1.00 97.88 86 ALA A N 1
ATOM 667 C CA . ALA A 1 86 ? 3.243 -8.492 7.382 1.00 97.88 86 ALA A CA 1
ATOM 668 C C . ALA A 1 86 ? 3.805 -8.098 8.754 1.00 97.88 86 ALA A C 1
ATOM 670 O O . ALA A 1 86 ? 4.626 -8.820 9.323 1.00 97.88 86 ALA A O 1
ATOM 671 N N . LEU A 1 87 ? 3.360 -6.959 9.282 1.00 98.25 87 LEU A N 1
ATOM 672 C CA . LEU A 1 87 ? 3.612 -6.554 10.663 1.00 98.25 87 LEU A CA 1
ATOM 673 C C . LEU A 1 87 ? 2.881 -7.480 11.641 1.00 98.25 87 LEU A C 1
ATOM 675 O O . LEU A 1 87 ? 3.484 -7.981 12.587 1.00 98.25 87 LEU A O 1
ATOM 679 N N . PHE A 1 88 ? 1.592 -7.714 11.396 1.00 97.56 88 PHE A N 1
ATOM 680 C CA . PHE A 1 88 ? 0.757 -8.627 12.172 1.00 97.56 88 PHE A CA 1
ATOM 681 C C . PHE A 1 88 ? 0.380 -9.847 11.325 1.00 97.56 88 PHE A C 1
ATOM 683 O O . PHE A 1 88 ? 0.309 -9.757 10.099 1.00 97.56 88 PHE A O 1
ATOM 690 N N . SER A 1 89 ? 0.097 -10.987 11.958 1.00 94.56 89 SER A N 1
ATOM 691 C CA . SER A 1 89 ? -0.343 -12.202 11.250 1.00 94.56 89 SER A CA 1
ATOM 692 C C . SER A 1 89 ? -1.695 -12.033 10.541 1.00 94.56 89 SER A C 1
ATOM 694 O O . SER A 1 89 ? -1.922 -12.652 9.506 1.00 94.56 89 SER A O 1
ATOM 696 N N . ALA A 1 90 ? -2.560 -11.167 11.072 1.00 94.25 90 ALA A N 1
ATOM 697 C CA . ALA A 1 90 ? -3.846 -10.755 10.514 1.00 94.25 90 ALA A CA 1
ATOM 698 C C . ALA A 1 90 ? -4.143 -9.296 10.933 1.00 94.25 90 ALA A C 1
ATOM 700 O O . ALA A 1 90 ? -3.470 -8.790 11.836 1.00 94.25 90 ALA A O 1
ATOM 701 N N . PRO A 1 91 ? -5.118 -8.599 10.313 1.00 96.06 91 PRO A N 1
ATOM 702 C CA . PRO A 1 91 ? -5.539 -7.274 10.760 1.00 96.06 91 PRO A CA 1
ATOM 703 C C . PRO A 1 91 ? -5.934 -7.249 12.239 1.00 96.06 91 PRO A C 1
ATOM 705 O O . PRO A 1 91 ? -6.669 -8.112 12.714 1.00 96.06 91 PRO A O 1
ATOM 708 N N . VAL A 1 92 ? -5.453 -6.239 12.963 1.00 97.31 92 VAL A N 1
ATOM 709 C CA . VAL A 1 92 ? -5.706 -6.046 14.399 1.00 97.31 92 VAL A CA 1
ATOM 710 C C . VAL A 1 92 ? -6.408 -4.719 14.640 1.00 97.31 92 VAL A C 1
ATOM 712 O O . VAL A 1 92 ? -6.221 -3.775 13.877 1.00 97.31 92 VAL A O 1
ATOM 715 N N . ASN A 1 93 ? -7.185 -4.612 15.720 1.00 97.69 93 ASN A N 1
ATOM 716 C CA . ASN A 1 93 ? -7.833 -3.350 16.088 1.00 97.69 93 ASN A CA 1
ATOM 717 C C . ASN A 1 93 ? -6.796 -2.227 16.262 1.00 97.69 93 ASN A C 1
ATOM 719 O O . ASN A 1 93 ? -5.717 -2.458 16.825 1.00 97.69 93 ASN A O 1
ATOM 723 N N . ALA A 1 94 ? -7.143 -1.007 15.851 1.00 97.75 94 ALA A N 1
ATOM 724 C CA . ALA A 1 94 ? -6.311 0.192 15.961 1.00 97.75 94 ALA A CA 1
ATOM 725 C C . ALA A 1 94 ? -6.238 0.735 17.402 1.00 97.75 94 ALA A C 1
ATOM 727 O O . ALA A 1 94 ? -6.593 1.873 17.700 1.00 97.75 94 ALA A O 1
ATOM 728 N N . THR A 1 95 ? -5.786 -0.109 18.329 1.00 98.19 95 THR A N 1
ATOM 729 C CA . THR A 1 95 ? -5.488 0.280 19.709 1.00 98.19 95 THR A CA 1
ATOM 730 C C . THR A 1 95 ? -4.227 1.138 19.760 1.00 98.19 95 THR A C 1
ATOM 732 O O . THR A 1 95 ? -3.354 1.022 18.899 1.00 98.19 95 THR A O 1
ATOM 735 N N . THR A 1 96 ? -4.066 1.938 20.816 1.00 97.75 96 THR A N 1
ATOM 736 C CA . THR A 1 96 ? -2.853 2.745 21.036 1.00 97.75 96 THR A CA 1
ATOM 737 C C . THR A 1 96 ? -1.570 1.907 20.976 1.00 97.75 96 THR A C 1
ATOM 739 O O . THR A 1 96 ? -0.563 2.356 20.431 1.00 97.75 96 THR A O 1
ATOM 742 N N . ALA A 1 97 ? -1.605 0.673 21.494 1.00 98.25 97 ALA A N 1
ATOM 743 C CA . ALA A 1 97 ? -0.467 -0.241 21.454 1.00 98.25 97 ALA A CA 1
ATOM 744 C C . ALA A 1 97 ? -0.146 -0.696 20.021 1.00 98.25 97 ALA A C 1
ATOM 746 O O . ALA A 1 97 ? 1.000 -0.588 19.590 1.00 98.25 97 ALA A O 1
ATOM 747 N N . ASN A 1 98 ? -1.158 -1.129 19.263 1.00 98.50 98 ASN A N 1
ATOM 748 C CA . ASN A 1 98 ? -0.970 -1.596 17.888 1.00 98.50 98 ASN A CA 1
ATOM 749 C C . ASN A 1 98 ? -0.554 -0.457 16.949 1.00 98.50 98 ASN A C 1
ATOM 751 O O . ASN A 1 98 ? 0.325 -0.655 16.111 1.00 98.50 98 ASN A O 1
ATOM 755 N N . ILE A 1 99 ? -1.121 0.742 17.126 1.00 98.56 99 ILE A N 1
ATOM 756 C CA . ILE A 1 99 ? -0.696 1.957 16.418 1.00 98.56 99 ILE A CA 1
ATOM 757 C C . ILE A 1 99 ? 0.780 2.228 16.709 1.00 98.56 99 ILE A C 1
ATOM 759 O O . ILE A 1 99 ? 1.562 2.369 15.775 1.00 98.56 99 ILE A O 1
ATOM 763 N N . LYS A 1 100 ? 1.205 2.224 17.980 1.00 98.44 100 LYS A N 1
ATOM 764 C CA . LYS A 1 100 ? 2.615 2.446 18.338 1.00 98.44 100 LYS A CA 1
ATOM 765 C C . LYS A 1 100 ? 3.545 1.421 17.683 1.00 98.44 100 LYS A C 1
ATOM 767 O O . LYS A 1 100 ? 4.561 1.814 17.112 1.00 98.44 100 LYS A O 1
ATOM 772 N N . SER A 1 101 ? 3.186 0.136 17.714 1.00 98.62 101 SER A N 1
ATOM 773 C CA . SER A 1 101 ? 3.943 -0.919 17.029 1.00 98.62 101 SER A CA 1
ATOM 774 C C . SER A 1 101 ? 4.041 -0.670 15.525 1.00 98.62 101 SER A C 1
ATOM 776 O O . SER A 1 101 ? 5.120 -0.820 14.952 1.00 98.62 101 SER A O 1
ATOM 778 N N . ALA A 1 102 ? 2.952 -0.232 14.893 1.00 98.56 102 ALA A N 1
ATOM 779 C CA . ALA A 1 102 ? 2.942 0.108 13.478 1.00 98.56 102 ALA A CA 1
ATOM 780 C C . ALA A 1 102 ? 3.791 1.340 13.149 1.00 98.56 102 ALA A C 1
ATOM 782 O O . ALA A 1 102 ? 4.529 1.313 12.171 1.00 98.56 102 ALA A O 1
ATOM 783 N N . LEU A 1 103 ? 3.779 2.382 13.979 1.00 98.62 103 LEU A N 1
ATOM 784 C CA . LEU A 1 103 ? 4.629 3.557 13.774 1.00 98.62 103 LEU A CA 1
ATOM 785 C C . LEU A 1 103 ? 6.119 3.206 13.889 1.00 98.62 103 LEU A C 1
ATOM 787 O O . LEU A 1 103 ? 6.916 3.616 13.048 1.00 98.62 103 LEU A O 1
ATOM 791 N N . THR A 1 104 ? 6.504 2.388 14.877 1.00 98.62 104 THR A N 1
ATOM 792 C CA . THR A 1 104 ? 7.882 1.874 14.984 1.00 98.62 104 THR A CA 1
ATOM 793 C C . THR A 1 104 ? 8.256 1.031 13.767 1.00 98.62 104 THR A C 1
ATOM 795 O O . THR A 1 104 ? 9.356 1.160 13.232 1.00 98.62 104 THR A O 1
ATOM 798 N N . PHE A 1 105 ? 7.328 0.196 13.304 1.00 98.62 105 PHE A N 1
ATOM 799 C CA . PHE A 1 105 ? 7.516 -0.626 12.122 1.00 98.62 105 PHE A CA 1
ATOM 800 C C . PHE A 1 105 ? 7.757 0.204 10.856 1.00 98.62 105 PHE A C 1
ATOM 802 O O . PHE A 1 105 ? 8.722 -0.039 10.131 1.00 98.62 105 PHE A O 1
ATOM 809 N N . VAL A 1 106 ? 6.907 1.207 10.624 1.00 98.44 106 VAL A N 1
ATOM 810 C CA . VAL A 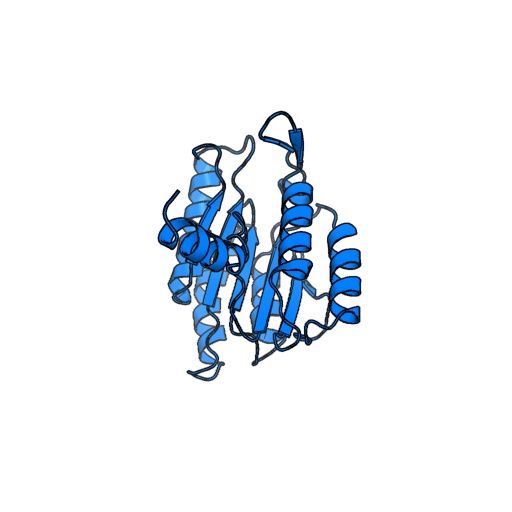1 106 ? 6.978 2.109 9.470 1.00 98.44 106 VAL A CA 1
ATOM 811 C C . VAL A 1 106 ? 8.257 2.943 9.511 1.00 98.44 106 VAL A C 1
ATOM 813 O O . VAL A 1 106 ? 8.932 3.056 8.492 1.00 98.44 106 VAL A O 1
ATOM 816 N N . ALA A 1 107 ? 8.668 3.453 10.675 1.00 97.75 107 ALA A N 1
ATOM 817 C CA . ALA A 1 107 ? 9.923 4.199 10.819 1.00 97.75 107 ALA A CA 1
ATOM 818 C C . ALA A 1 107 ? 11.175 3.358 10.486 1.00 97.75 107 ALA A C 1
ATOM 820 O O . ALA A 1 107 ? 12.191 3.892 10.037 1.00 97.75 107 ALA A O 1
ATOM 821 N N . GLY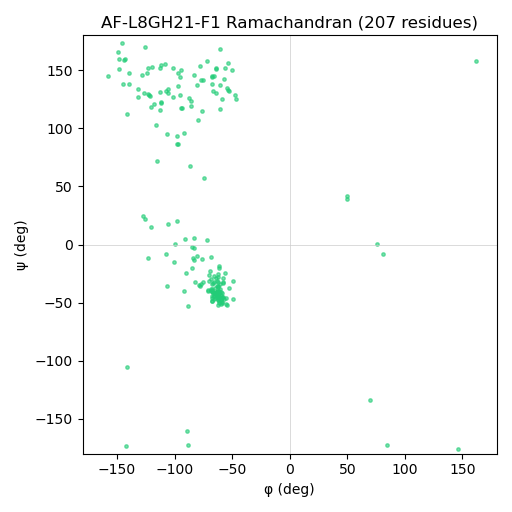 A 1 108 ? 11.100 2.038 10.681 1.00 97.56 108 GLY A N 1
ATOM 822 C CA . GLY A 1 108 ? 12.186 1.096 10.408 1.00 97.56 108 GLY A CA 1
ATOM 823 C C . GLY A 1 108 ? 12.307 0.636 8.952 1.00 97.56 108 GLY A C 1
ATOM 824 O O . GLY A 1 108 ? 13.223 -0.127 8.647 1.00 97.56 108 GLY A O 1
ATOM 825 N N . LEU A 1 109 ? 11.408 1.054 8.053 1.00 97.75 109 LEU A N 1
ATOM 826 C CA . LEU A 1 109 ? 11.449 0.617 6.655 1.00 97.75 109 LEU A CA 1
ATOM 827 C C . LEU A 1 109 ? 12.699 1.131 5.928 1.00 97.75 109 LEU A C 1
ATOM 829 O O . LEU A 1 109 ? 13.201 2.235 6.175 1.00 97.75 109 LEU A O 1
ATOM 833 N N . ARG A 1 110 ? 13.202 0.290 5.022 1.00 97.12 110 ARG A N 1
ATOM 834 C CA . ARG A 1 110 ? 14.380 0.531 4.186 1.00 97.12 110 ARG A CA 1
ATOM 835 C C . ARG A 1 110 ? 14.104 0.012 2.784 1.00 97.12 110 ARG A C 1
ATOM 837 O O . ARG A 1 110 ? 13.534 -1.068 2.648 1.00 97.12 110 ARG A O 1
ATOM 844 N N . ALA A 1 111 ? 14.512 0.786 1.786 1.00 96.56 111 ALA A N 1
ATOM 845 C CA . ALA A 1 111 ? 14.393 0.412 0.388 1.00 96.56 111 ALA A CA 1
ATOM 846 C C . ALA A 1 111 ? 15.453 -0.639 0.025 1.00 96.56 111 ALA A C 1
ATOM 848 O O . ALA A 1 111 ? 16.594 -0.565 0.488 1.00 96.56 111 ALA A O 1
ATOM 849 N N . GLY A 1 112 ? 15.083 -1.614 -0.799 1.00 94.25 112 GLY A N 1
ATOM 850 C CA . GLY A 1 112 ? 15.997 -2.621 -1.320 1.00 94.25 112 GLY A CA 1
ATOM 851 C C . GLY A 1 112 ? 15.296 -3.863 -1.862 1.00 94.25 112 GLY A C 1
ATOM 852 O O . GLY A 1 112 ? 14.176 -4.196 -1.479 1.00 94.25 112 GLY A O 1
ATOM 853 N N . GLY A 1 113 ? 15.995 -4.590 -2.732 1.00 93.38 113 GLY A N 1
ATOM 854 C CA . GLY A 1 113 ? 15.452 -5.760 -3.422 1.00 93.38 113 GLY A CA 1
ATOM 855 C C . GLY A 1 113 ? 14.660 -5.400 -4.680 1.00 93.38 113 GLY A C 1
ATOM 856 O O . GLY A 1 113 ? 14.670 -4.254 -5.133 1.00 93.38 113 GLY A O 1
ATOM 857 N N . SER A 1 114 ? 14.013 -6.415 -5.248 1.00 92.56 114 SER A N 1
ATOM 858 C CA . SER A 1 114 ? 13.200 -6.330 -6.467 1.00 92.56 114 SER A CA 1
ATOM 859 C C . SER A 1 114 ? 11.737 -5.966 -6.165 1.00 92.56 114 SER A C 1
ATOM 861 O O . SER A 1 114 ? 11.416 -5.657 -5.016 1.00 92.56 114 SER A O 1
ATOM 863 N N . THR A 1 115 ? 10.851 -5.996 -7.162 1.00 92.81 115 THR A N 1
ATOM 864 C CA . THR A 1 115 ? 9.463 -5.514 -7.056 1.00 92.81 115 THR A CA 1
ATOM 865 C C . THR A 1 115 ? 8.462 -6.662 -7.235 1.00 92.81 115 THR A C 1
ATOM 867 O O . THR A 1 115 ? 7.756 -6.783 -8.241 1.00 92.81 115 THR A O 1
ATOM 870 N N . ASN A 1 116 ? 8.365 -7.538 -6.231 1.00 95.25 116 ASN A N 1
ATOM 871 C CA . ASN A 1 116 ? 7.447 -8.680 -6.208 1.00 95.25 116 ASN A CA 1
ATOM 872 C C . ASN A 1 116 ? 6.063 -8.293 -5.659 1.00 95.25 116 ASN A C 1
ATOM 874 O O . ASN A 1 116 ? 5.621 -8.755 -4.601 1.00 95.25 116 ASN A O 1
ATOM 878 N N . THR A 1 117 ? 5.343 -7.459 -6.410 1.00 94.94 117 THR A N 1
ATOM 879 C CA . THR A 1 117 ? 3.975 -7.028 -6.070 1.00 94.94 117 THR A CA 1
ATOM 880 C C . THR A 1 117 ? 3.010 -8.209 -5.915 1.00 94.94 117 THR A C 1
ATOM 882 O O . THR A 1 117 ? 2.067 -8.140 -5.125 1.00 94.94 117 THR A O 1
ATOM 885 N N . TYR A 1 118 ? 3.259 -9.321 -6.621 1.00 96.75 118 TYR A N 1
ATOM 886 C CA . TYR A 1 118 ? 2.459 -10.541 -6.493 1.00 96.75 118 TYR A CA 1
ATOM 887 C C . TYR A 1 118 ? 2.498 -11.083 -5.064 1.00 96.75 118 TYR A C 1
ATOM 889 O O . TYR A 1 118 ? 1.442 -11.354 -4.502 1.00 96.75 118 TYR A O 1
ATOM 897 N N . ALA A 1 119 ? 3.682 -11.184 -4.450 1.00 96.81 119 ALA A N 1
ATOM 898 C CA . ALA A 1 119 ? 3.812 -11.648 -3.069 1.00 96.81 119 ALA A CA 1
ATOM 899 C C . ALA A 1 119 ? 3.084 -10.721 -2.081 1.00 96.81 119 ALA A C 1
ATOM 901 O O . ALA A 1 119 ? 2.422 -11.201 -1.159 1.00 96.81 119 ALA A O 1
ATOM 902 N N . GLY A 1 120 ? 3.171 -9.401 -2.289 1.00 97.19 120 GLY A N 1
ATOM 903 C CA . GLY A 1 120 ? 2.488 -8.408 -1.456 1.00 97.19 120 GLY A CA 1
ATOM 904 C C . GLY A 1 120 ? 0.967 -8.559 -1.497 1.00 97.19 120 GLY A C 1
ATOM 905 O O . GLY A 1 120 ? 0.321 -8.663 -0.452 1.00 97.19 120 GLY A O 1
ATOM 906 N N . LEU A 1 121 ? 0.397 -8.633 -2.703 1.00 97.00 121 LEU A N 1
ATOM 907 C CA . LEU A 1 121 ? -1.041 -8.822 -2.884 1.00 97.00 121 LEU A CA 1
ATOM 908 C C . LEU A 1 121 ? -1.497 -10.207 -2.424 1.00 97.00 121 LEU A C 1
ATOM 910 O O . LEU A 1 121 ? -2.476 -10.300 -1.691 1.00 97.00 121 LEU A O 1
ATOM 914 N N . GLN A 1 122 ? -0.772 -11.274 -2.760 1.00 97.19 122 GLN A N 1
ATOM 915 C CA . GLN A 1 122 ? -1.117 -12.623 -2.317 1.00 97.19 122 GLN A CA 1
ATOM 916 C C . GLN A 1 122 ? -1.239 -12.687 -0.789 1.00 97.19 122 GLN A C 1
ATOM 918 O O . GLN A 1 122 ? -2.238 -13.194 -0.280 1.00 97.19 122 GLN A O 1
ATOM 923 N N . LEU A 1 123 ? -0.275 -12.109 -0.061 1.00 97.31 123 LEU A N 1
ATOM 924 C CA . LEU A 1 123 ? -0.307 -12.062 1.400 1.00 97.31 123 LEU A CA 1
ATOM 925 C C . LEU A 1 123 ? -1.480 -11.222 1.931 1.00 97.31 123 LEU A C 1
ATOM 927 O O . LEU A 1 123 ? -2.112 -11.596 2.921 1.00 97.31 123 LEU A O 1
ATOM 931 N N . ALA A 1 124 ? -1.822 -10.111 1.274 1.00 96.12 124 ALA A N 1
ATOM 932 C CA . ALA A 1 124 ? -2.969 -9.288 1.658 1.00 96.12 124 ALA A CA 1
ATOM 933 C C . ALA A 1 124 ? -4.299 -10.046 1.520 1.00 96.12 124 ALA A C 1
ATOM 935 O O . ALA A 1 124 ? -5.151 -9.972 2.405 1.00 96.12 124 ALA A O 1
ATOM 936 N N . PHE A 1 125 ? -4.452 -10.825 0.450 1.00 95.50 125 PHE A N 1
ATOM 937 C CA . PHE A 1 125 ? -5.655 -11.616 0.199 1.00 95.50 125 PHE A CA 1
ATOM 938 C C . PHE A 1 125 ? -5.747 -12.864 1.087 1.00 95.50 125 PHE A C 1
ATOM 940 O O . PHE A 1 125 ? -6.857 -13.262 1.456 1.00 95.50 125 PHE A O 1
ATOM 947 N N . SER A 1 126 ? -4.614 -13.476 1.448 1.00 93.12 126 SER A N 1
ATOM 948 C CA . SER A 1 126 ? -4.582 -14.709 2.245 1.00 93.12 126 SER A CA 1
ATOM 949 C C . SER A 1 126 ? -4.530 -14.485 3.759 1.00 93.12 126 SER A C 1
ATOM 951 O O . SER A 1 126 ? -4.933 -15.377 4.499 1.00 93.12 126 SER A O 1
ATOM 953 N N . SER A 1 127 ? -4.032 -13.336 4.233 1.00 84.94 127 SER A N 1
ATOM 954 C CA . SER A 1 127 ? -3.816 -13.075 5.671 1.00 84.94 127 SER A CA 1
ATOM 955 C C . SER A 1 127 ? -5.105 -12.997 6.488 1.00 84.94 127 SER A C 1
ATOM 957 O O . SER A 1 127 ? -5.116 -13.399 7.649 1.00 84.94 127 SER A O 1
ATOM 959 N N . SER A 1 128 ? -6.201 -12.501 5.905 1.00 87.88 128 SER A N 1
ATOM 960 C CA . SER A 1 128 ? -7.510 -12.516 6.558 1.00 87.88 128 SER A CA 1
ATOM 961 C C . SER A 1 128 ? -8.672 -12.421 5.570 1.00 87.88 128 SER A C 1
ATOM 963 O O . SER A 1 128 ? -8.626 -11.704 4.563 1.00 87.88 128 SER A O 1
ATOM 965 N N . LYS A 1 129 ? -9.763 -13.120 5.900 1.00 86.44 129 LYS A N 1
ATOM 966 C CA . LYS A 1 129 ? -11.063 -12.988 5.228 1.00 86.44 129 LYS A CA 1
ATOM 967 C C . LYS A 1 129 ? -11.818 -11.717 5.650 1.00 86.44 129 LYS A C 1
ATOM 969 O O . LYS A 1 129 ? -12.748 -11.323 4.955 1.00 86.44 129 LYS A O 1
ATOM 974 N N . ASP A 1 130 ? -11.371 -11.042 6.710 1.00 84.62 130 ASP A N 1
ATOM 975 C CA . ASP A 1 130 ? -11.979 -9.804 7.211 1.00 84.62 130 ASP A CA 1
ATOM 976 C C . ASP A 1 130 ? -11.482 -8.547 6.498 1.00 84.62 130 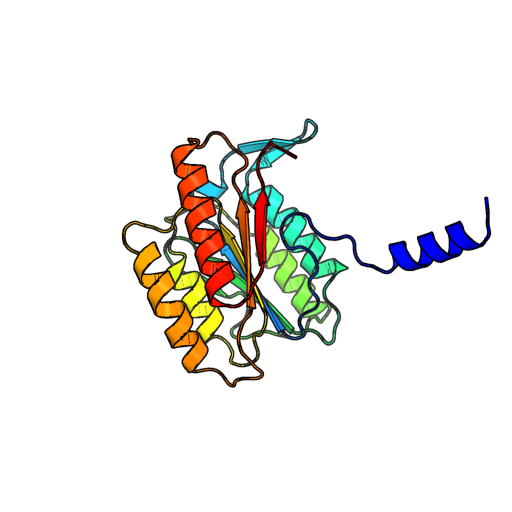ASP A C 1
ATOM 978 O O . ASP A 1 130 ? -12.173 -7.531 6.528 1.00 84.62 130 ASP A O 1
ATOM 982 N N . THR A 1 131 ? -10.318 -8.598 5.838 1.00 90.88 131 THR A N 1
ATOM 983 C CA . THR A 1 131 ? -9.810 -7.478 5.031 1.00 90.88 131 THR A CA 1
ATOM 984 C C . THR A 1 131 ? -10.817 -7.130 3.936 1.00 90.88 131 THR A C 1
ATOM 986 O O . THR A 1 131 ? -11.180 -7.987 3.134 1.00 90.88 131 THR A O 1
ATOM 989 N N . VAL A 1 132 ? -11.240 -5.868 3.873 1.00 95.38 132 VAL A N 1
ATOM 990 C CA . VAL A 1 132 ? -12.172 -5.374 2.839 1.00 95.38 132 VAL A CA 1
ATOM 991 C C . VAL A 1 132 ? -11.600 -4.203 2.039 1.00 95.38 132 VAL A C 1
ATOM 993 O O . VAL A 1 132 ? -12.129 -3.848 0.988 1.00 95.38 132 VAL A O 1
ATOM 996 N N . ALA A 1 133 ? -10.492 -3.616 2.496 1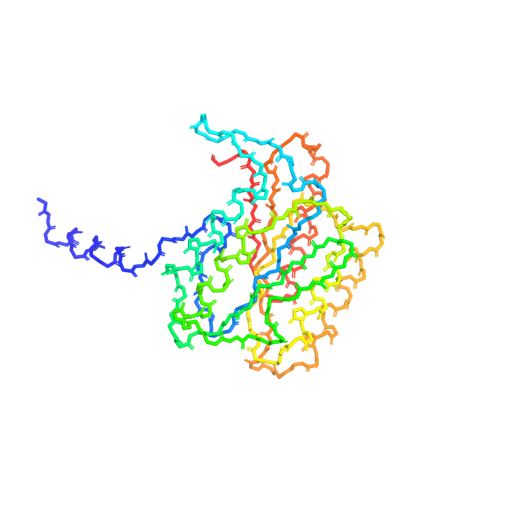.00 96.88 133 ALA A N 1
ATOM 997 C CA . ALA A 1 133 ? -9.746 -2.608 1.757 1.00 96.88 133 ALA A CA 1
ATOM 998 C C . ALA A 1 133 ? -8.254 -2.936 1.739 1.00 96.88 133 ALA A C 1
ATOM 1000 O O . ALA A 1 133 ? -7.658 -3.226 2.779 1.00 96.88 133 ALA A O 1
ATOM 1001 N N . VAL A 1 134 ? -7.647 -2.839 0.559 1.00 97.81 134 VAL A N 1
ATOM 1002 C CA . VAL A 1 134 ? -6.197 -2.930 0.373 1.00 97.81 134 VAL A CA 1
ATOM 1003 C C . VAL A 1 134 ? -5.700 -1.612 -0.199 1.00 97.81 134 VAL A C 1
ATOM 1005 O O . VAL A 1 134 ? -6.134 -1.204 -1.269 1.00 97.81 134 VAL A O 1
ATOM 1008 N N . TYR A 1 135 ? -4.786 -0.952 0.503 1.00 97.94 135 TYR A N 1
ATOM 1009 C CA . TYR A 1 135 ? -4.119 0.261 0.037 1.00 97.94 135 TYR A CA 1
ATOM 1010 C C . TYR A 1 135 ? -2.768 -0.135 -0.547 1.00 97.94 135 TYR A C 1
ATOM 1012 O O . TYR A 1 135 ? -1.799 -0.297 0.192 1.00 97.94 135 TYR A O 1
ATOM 1020 N N . LEU A 1 136 ? -2.736 -0.357 -1.860 1.00 97.75 136 LEU A N 1
ATOM 1021 C CA . LEU A 1 136 ? -1.538 -0.760 -2.587 1.00 97.75 136 LEU A CA 1
ATOM 1022 C C . LEU A 1 136 ? -0.758 0.479 -3.020 1.00 97.75 136 LEU A C 1
ATOM 1024 O O . LEU A 1 136 ? -1.297 1.333 -3.724 1.00 97.75 136 LEU A O 1
ATOM 1028 N N . LEU A 1 137 ? 0.520 0.531 -2.664 1.00 96.44 137 LEU A N 1
ATOM 1029 C CA . LEU A 1 137 ? 1.443 1.569 -3.098 1.00 96.44 137 LEU A CA 1
ATOM 1030 C C . LEU A 1 137 ? 2.642 0.948 -3.801 1.00 96.44 137 LEU A C 1
ATOM 1032 O O . LEU A 1 137 ? 3.275 0.074 -3.220 1.00 96.44 137 LEU A O 1
ATOM 1036 N N . THR A 1 138 ? 2.972 1.448 -4.993 1.00 90.31 138 THR A N 1
ATOM 1037 C CA . THR A 1 138 ? 4.208 1.123 -5.727 1.00 90.31 138 THR A CA 1
ATOM 1038 C C . THR A 1 138 ? 4.667 2.310 -6.558 1.00 90.31 138 THR A C 1
ATOM 1040 O O . THR A 1 138 ? 3.842 3.108 -7.006 1.00 90.31 138 THR A O 1
ATOM 1043 N N . ASP A 1 139 ? 5.970 2.426 -6.780 1.00 82.50 139 ASP A N 1
ATOM 1044 C CA . ASP A 1 139 ? 6.567 3.402 -7.689 1.00 82.50 139 ASP A CA 1
ATOM 1045 C C . ASP A 1 139 ? 6.934 2.812 -9.060 1.00 82.50 139 ASP A C 1
ATOM 1047 O O . ASP A 1 139 ? 7.423 3.533 -9.927 1.00 82.50 139 ASP A O 1
ATOM 1051 N N . GLY A 1 140 ? 6.668 1.521 -9.290 1.00 77.88 140 GLY A N 1
ATOM 1052 C CA . GLY A 1 140 ? 7.178 0.800 -10.450 1.00 77.88 140 GLY A CA 1
ATOM 1053 C C . GLY A 1 140 ? 6.234 -0.259 -11.009 1.00 77.88 140 GLY A C 1
ATOM 1054 O O . GLY A 1 140 ? 5.167 -0.559 -10.475 1.00 77.88 140 GLY A O 1
ATOM 1055 N N . VAL A 1 141 ? 6.644 -0.819 -12.144 1.00 79.38 141 VAL A N 1
ATOM 1056 C CA . VAL A 1 141 ? 6.020 -2.016 -12.712 1.00 79.38 141 VAL A CA 1
ATOM 1057 C C . VAL A 1 141 ? 6.518 -3.229 -11.913 1.00 79.38 141 VAL A C 1
ATOM 1059 O O . VAL A 1 141 ? 7.699 -3.262 -11.563 1.00 79.38 141 VAL A O 1
ATOM 1062 N N . PRO A 1 142 ? 5.670 -4.236 -11.634 1.00 86.19 142 PRO A N 1
ATOM 1063 C CA . PRO A 1 142 ? 6.125 -5.489 -11.037 1.00 86.19 142 PRO A CA 1
ATOM 1064 C C . PRO A 1 142 ? 7.268 -6.133 -11.833 1.00 86.19 142 PRO A C 1
ATOM 1066 O O . PRO A 1 142 ? 7.349 -5.950 -13.051 1.00 86.19 142 PRO A O 1
ATOM 1069 N N . ASP A 1 143 ? 8.078 -6.966 -11.172 1.00 88.69 143 ASP A N 1
ATOM 1070 C CA . ASP A 1 143 ? 9.131 -7.746 -11.837 1.00 88.69 143 ASP A CA 1
ATOM 1071 C C . ASP A 1 143 ? 8.590 -8.508 -13.068 1.00 88.69 143 ASP A C 1
ATOM 1073 O O . ASP A 1 143 ? 7.417 -8.903 -13.131 1.00 88.69 143 ASP A O 1
ATOM 1077 N N . SER A 1 144 ? 9.460 -8.725 -14.061 1.00 83.75 144 SER A N 1
ATOM 1078 C CA . SER A 1 144 ? 9.086 -9.284 -15.368 1.00 83.75 144 SER A CA 1
ATOM 1079 C C . SER A 1 144 ? 8.198 -10.532 -15.255 1.00 83.75 144 SER A C 1
ATOM 1081 O O . SER A 1 144 ? 8.498 -11.485 -14.536 1.00 83.75 144 SER A O 1
ATOM 1083 N N . GLY A 1 145 ? 7.075 -10.518 -15.976 1.00 87.00 145 GLY A N 1
ATOM 1084 C CA . GLY A 1 145 ? 6.095 -11.607 -15.996 1.00 87.00 145 GLY A CA 1
ATOM 1085 C C . GLY A 1 145 ? 5.107 -11.630 -14.822 1.00 87.00 145 GLY A C 1
ATOM 1086 O O . GLY A 1 145 ? 4.134 -12.386 -14.884 1.00 87.00 145 GLY A O 1
ATOM 1087 N N . LEU A 1 146 ? 5.280 -10.803 -13.783 1.00 89.62 146 LEU A N 1
ATOM 1088 C CA . LEU A 1 146 ? 4.337 -10.760 -12.659 1.00 89.62 146 LEU A CA 1
ATOM 1089 C C . LEU A 1 146 ? 3.062 -9.982 -12.979 1.00 89.62 146 LEU A C 1
ATOM 1091 O O . LEU A 1 146 ? 1.998 -10.404 -12.539 1.00 89.62 146 LEU A O 1
ATOM 1095 N N . ALA A 1 147 ? 3.121 -8.901 -13.761 1.00 91.38 147 ALA A N 1
ATOM 1096 C CA . ALA A 1 147 ? 1.932 -8.086 -14.035 1.00 91.38 147 ALA A CA 1
ATOM 1097 C C . ALA A 1 147 ? 0.757 -8.904 -14.628 1.00 91.38 147 ALA A C 1
ATOM 1099 O O . ALA A 1 147 ? -0.314 -8.897 -14.020 1.00 91.38 147 ALA A O 1
ATOM 1100 N N . PRO A 1 148 ? 0.922 -9.707 -15.704 1.00 94.12 148 PRO A N 1
ATOM 1101 C CA . PRO A 1 148 ? -0.161 -10.561 -16.202 1.00 94.12 148 PRO A CA 1
ATOM 1102 C C . PRO A 1 148 ? -0.642 -11.593 -15.174 1.00 94.12 148 PRO A C 1
ATOM 1104 O O . PRO A 1 148 ? -1.842 -11.841 -15.065 1.00 94.12 148 PRO A O 1
ATOM 1107 N N . ARG A 1 149 ? 0.278 -12.169 -14.387 1.00 95.38 149 ARG A N 1
ATOM 1108 C CA . ARG A 1 149 ? -0.056 -13.142 -13.334 1.00 95.38 149 ARG A CA 1
ATOM 1109 C C . ARG A 1 149 ? -0.905 -12.520 -12.229 1.00 95.38 149 ARG A C 1
ATOM 1111 O O . ARG A 1 149 ? -1.868 -13.138 -11.793 1.00 95.38 149 ARG A O 1
ATOM 1118 N N . ILE A 1 150 ? -0.581 -11.301 -11.800 1.00 96.25 150 ILE A N 1
ATOM 1119 C CA . ILE A 1 150 ? -1.345 -10.556 -10.791 1.00 96.25 150 ILE A CA 1
ATOM 1120 C C . ILE A 1 150 ? -2.762 -10.284 -11.298 1.00 96.25 150 ILE A C 1
ATOM 1122 O O . ILE A 1 150 ? -3.730 -10.559 -10.591 1.00 96.25 150 ILE A O 1
ATOM 1126 N N . LEU A 1 151 ? -2.889 -9.798 -12.536 1.00 95.75 151 LEU A N 1
ATOM 1127 C CA . LEU A 1 151 ? -4.188 -9.477 -13.133 1.00 95.75 151 LEU A CA 1
ATOM 1128 C C . LEU A 1 151 ? -5.090 -10.713 -13.275 1.00 95.75 151 LEU A C 1
ATOM 1130 O O . LEU A 1 151 ? -6.303 -10.603 -13.132 1.00 95.75 151 LEU A O 1
ATOM 1134 N N . GLN A 1 152 ? -4.508 -11.892 -13.511 1.00 96.81 152 GLN A N 1
ATOM 1135 C CA . GLN A 1 152 ? -5.239 -13.163 -13.535 1.00 96.81 152 GLN A CA 1
ATOM 1136 C C . GLN A 1 152 ? -5.571 -13.693 -12.131 1.00 96.81 152 GLN A C 1
ATOM 1138 O O . GLN A 1 152 ? -6.618 -14.312 -11.945 1.00 96.81 152 GLN A O 1
ATOM 1143 N N . ALA A 1 153 ? -4.701 -13.461 -11.146 1.00 97.38 153 ALA A N 1
ATOM 1144 C CA . ALA A 1 153 ? -4.852 -14.000 -9.797 1.00 97.38 153 ALA A CA 1
ATOM 1145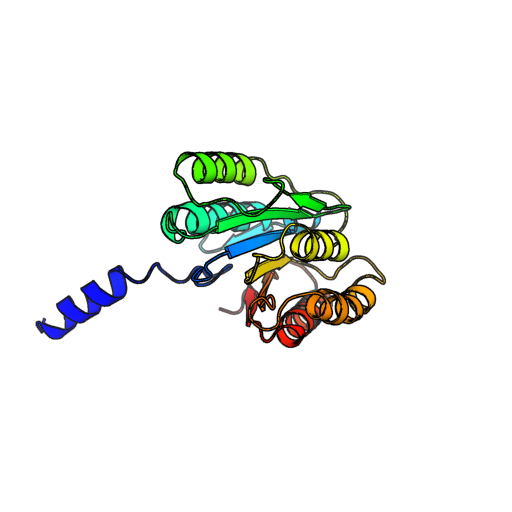 C C . ALA A 1 153 ? -5.871 -13.230 -8.943 1.00 97.38 153 ALA A C 1
ATOM 1147 O O . ALA A 1 153 ? -6.596 -13.858 -8.175 1.00 97.38 153 ALA A O 1
ATOM 1148 N N . ILE A 1 154 ? -5.980 -11.902 -9.093 1.00 97.19 154 ILE A N 1
ATOM 1149 C CA . ILE A 1 154 ? -6.907 -11.077 -8.292 1.00 97.19 154 ILE A CA 1
ATOM 1150 C C . ILE A 1 154 ? -8.359 -11.593 -8.365 1.00 97.19 154 ILE A C 1
ATOM 1152 O O . ILE A 1 154 ? -8.926 -11.857 -7.304 1.00 97.19 154 ILE A O 1
ATOM 1156 N N . PRO A 1 155 ? -8.961 -11.827 -9.553 1.00 96.56 155 PRO A N 1
ATOM 1157 C CA . PRO A 1 155 ? -10.320 -12.370 -9.630 1.00 96.56 155 PRO A CA 1
ATOM 1158 C C . PRO A 1 155 ? -10.462 -13.750 -8.978 1.00 96.56 155 PRO A C 1
ATOM 1160 O O . PRO A 1 155 ? -11.499 -14.060 -8.398 1.00 96.56 155 PRO A O 1
ATOM 1163 N N . GLN A 1 156 ? -9.419 -14.583 -9.046 1.00 96.38 156 GLN A N 1
ATOM 1164 C CA . GLN A 1 156 ? -9.422 -15.912 -8.431 1.00 96.38 156 GLN A CA 1
ATOM 1165 C C . GLN A 1 156 ? -9.371 -15.827 -6.904 1.00 96.38 156 GLN A C 1
ATOM 1167 O O . GLN A 1 156 ? -10.048 -16.599 -6.227 1.00 96.38 156 GLN A O 1
ATOM 1172 N N . TRP A 1 157 ? -8.589 -14.897 -6.352 1.00 96.06 157 TRP A N 1
ATOM 1173 C CA . TRP A 1 157 ? -8.553 -14.665 -4.911 1.00 96.06 157 TRP A CA 1
ATOM 1174 C C . TRP A 1 157 ? -9.866 -14.065 -4.401 1.00 96.06 157 TRP A C 1
ATOM 1176 O O . TRP A 1 157 ? -10.355 -14.505 -3.361 1.00 96.06 157 TRP A O 1
ATOM 1186 N N . GLU A 1 158 ? -10.468 -13.129 -5.142 1.00 94.31 158 GLU A N 1
ATOM 1187 C CA . GLU A 1 158 ? -11.785 -12.550 -4.830 1.00 94.31 158 GLU A CA 1
ATOM 1188 C C . GLU A 1 158 ? -12.907 -13.600 -4.850 1.00 94.31 158 GLU A C 1
ATOM 1190 O O . GLU A 1 158 ? -13.737 -13.638 -3.939 1.00 94.31 158 GLU A O 1
ATOM 1195 N N . ALA A 1 159 ? -12.882 -14.533 -5.809 1.00 94.12 159 ALA A N 1
ATOM 1196 C CA . ALA A 1 159 ? -13.852 -15.629 -5.898 1.00 94.12 159 ALA A CA 1
ATOM 1197 C C . ALA A 1 159 ? -13.841 -16.569 -4.674 1.00 94.12 159 ALA A C 1
ATOM 1199 O O . ALA A 1 159 ? -14.804 -17.296 -4.439 1.00 94.12 159 ALA A O 1
ATOM 1200 N N . GLN A 1 160 ? -12.769 -16.558 -3.873 1.00 91.94 160 GLN A N 1
ATOM 1201 C CA . GLN A 1 160 ? -12.660 -17.323 -2.625 1.00 91.94 160 GLN A CA 1
ATOM 1202 C C . GLN A 1 160 ? -13.143 -16.542 -1.391 1.00 91.94 160 GLN A C 1
ATOM 1204 O O . GLN A 1 160 ? -12.937 -16.993 -0.254 1.00 91.94 160 GLN A O 1
ATOM 1209 N N . ARG A 1 161 ? -13.692 -15.338 -1.568 1.00 92.69 161 ARG A N 1
ATOM 1210 C CA . ARG A 1 161 ? -14.206 -14.486 -0.489 1.00 92.69 161 ARG A CA 1
ATOM 1211 C C . ARG A 1 161 ? -15.730 -14.441 -0.534 1.00 92.69 161 ARG A C 1
ATOM 1213 O O . ARG A 1 161 ? -16.345 -14.648 -1.575 1.00 92.69 161 ARG A O 1
ATOM 1220 N N . ALA A 1 162 ? -16.344 -14.151 0.611 1.00 90.88 162 ALA A N 1
ATOM 1221 C CA . ALA A 1 162 ? -17.779 -13.903 0.665 1.00 90.88 162 ALA A CA 1
ATOM 1222 C C . ALA A 1 162 ? -18.137 -12.638 -0.137 1.00 90.88 162 ALA A C 1
ATOM 1224 O O . ALA A 1 162 ? -17.318 -11.723 -0.267 1.00 90.88 162 ALA A O 1
ATOM 1225 N N . ALA A 1 163 ? -19.354 -12.580 -0.680 1.00 88.81 163 ALA A N 1
ATOM 1226 C CA . ALA A 1 163 ? -19.795 -11.473 -1.534 1.00 88.81 163 ALA A CA 1
ATOM 1227 C C . ALA A 1 163 ? -19.824 -10.118 -0.796 1.00 88.81 163 ALA A C 1
ATOM 1229 O O . ALA A 1 163 ? -19.553 -9.080 -1.392 1.00 88.81 163 ALA A O 1
ATOM 1230 N N . ASP A 1 164 ? -20.091 -10.123 0.510 1.00 87.81 164 ASP A N 1
ATOM 1231 C CA . ASP A 1 164 ? -20.059 -8.949 1.392 1.00 87.81 164 ASP A CA 1
ATOM 1232 C C . ASP A 1 164 ? -18.649 -8.630 1.932 1.00 87.81 164 ASP A C 1
ATOM 1234 O O . ASP A 1 164 ? -18.465 -7.645 2.648 1.00 87.81 164 ASP A O 1
ATOM 1238 N N . ARG A 1 165 ? -17.644 -9.448 1.585 1.00 90.12 165 ARG A N 1
ATOM 1239 C CA . ARG A 1 165 ? -16.243 -9.351 2.041 1.00 90.12 165 ARG A CA 1
ATOM 1240 C C . ARG A 1 165 ? -15.231 -9.294 0.893 1.00 90.12 165 ARG A C 1
ATOM 1242 O O . ARG A 1 165 ? -14.056 -9.614 1.085 1.00 90.12 165 ARG A O 1
ATOM 1249 N N . GLN A 1 166 ? -15.690 -8.896 -0.291 1.00 94.12 166 GLN A N 1
ATOM 1250 C CA . GLN A 1 166 ? -14.832 -8.593 -1.436 1.00 94.12 166 GLN A CA 1
ATOM 1251 C C . GLN A 1 166 ? -13.877 -7.440 -1.082 1.00 94.12 166 GLN A C 1
ATOM 1253 O O . GLN A 1 166 ? -14.279 -6.470 -0.428 1.00 94.12 166 GLN A O 1
ATOM 1258 N N . ILE A 1 167 ? -12.610 -7.549 -1.477 1.00 96.12 167 ILE A N 1
ATOM 1259 C CA . ILE A 1 167 ? -11.608 -6.505 -1.251 1.00 96.12 167 ILE A CA 1
ATOM 1260 C C . ILE A 1 167 ? -11.778 -5.425 -2.311 1.00 96.12 167 ILE A C 1
ATOM 1262 O O . ILE A 1 167 ? -11.887 -5.724 -3.491 1.00 96.12 167 ILE A O 1
ATOM 1266 N N . ARG A 1 168 ? -11.697 -4.153 -1.907 1.00 96.88 168 ARG A N 1
ATOM 1267 C CA . ARG A 1 168 ? -11.468 -3.027 -2.826 1.00 96.88 168 ARG A CA 1
ATOM 1268 C C . ARG A 1 168 ? -10.013 -2.581 -2.760 1.00 96.88 168 ARG A C 1
ATOM 1270 O O . ARG A 1 168 ? -9.516 -2.273 -1.672 1.00 96.88 168 ARG A O 1
ATOM 1277 N N . ILE A 1 169 ? -9.337 -2.511 -3.907 1.00 97.38 169 ILE A N 1
ATOM 1278 C CA . ILE A 1 169 ? -7.943 -2.060 -3.981 1.00 97.38 169 ILE A CA 1
ATOM 1279 C C . ILE A 1 169 ? -7.880 -0.556 -4.274 1.00 97.38 169 ILE A C 1
ATOM 1281 O O . ILE A 1 169 ? -8.288 -0.075 -5.329 1.00 97.38 169 ILE A O 1
ATOM 1285 N N . PHE A 1 170 ? -7.313 0.195 -3.339 1.00 97.25 170 PHE A N 1
ATOM 1286 C CA . PHE A 1 170 ? -6.923 1.589 -3.495 1.00 97.25 170 PHE A CA 1
ATOM 1287 C C . PHE A 1 170 ? -5.463 1.614 -3.955 1.00 97.25 170 PHE A C 1
ATOM 1289 O O . PHE A 1 170 ? -4.552 1.476 -3.143 1.00 97.25 170 PHE A O 1
ATOM 1296 N N . ALA A 1 171 ? -5.256 1.717 -5.264 1.00 96.50 171 ALA A N 1
ATOM 1297 C CA . ALA A 1 171 ? -3.959 1.627 -5.918 1.00 96.50 171 ALA A CA 1
ATOM 1298 C C . ALA A 1 171 ? -3.365 3.027 -6.131 1.00 96.50 171 ALA A C 1
ATOM 1300 O O . ALA A 1 171 ? -3.920 3.823 -6.889 1.00 96.50 171 ALA A O 1
ATOM 1301 N N . THR A 1 172 ? -2.224 3.309 -5.511 1.00 96.19 172 THR A N 1
ATOM 1302 C CA . THR A 1 172 ? -1.487 4.565 -5.683 1.00 96.19 172 THR A CA 1
ATOM 1303 C C . THR A 1 172 ? -0.164 4.309 -6.391 1.00 96.19 172 THR A C 1
ATOM 1305 O O . THR A 1 172 ? 0.710 3.628 -5.855 1.00 96.19 172 THR A O 1
ATOM 1308 N N . ALA A 1 173 ? -0.023 4.866 -7.596 1.00 93.56 173 ALA A N 1
ATOM 1309 C CA . ALA A 1 173 ? 1.237 4.885 -8.331 1.00 93.56 173 ALA A CA 1
ATOM 1310 C C . ALA A 1 173 ? 2.079 6.091 -7.883 1.00 93.56 173 ALA A C 1
ATOM 1312 O O . ALA A 1 173 ? 1.640 7.236 -8.017 1.00 93.56 173 ALA A O 1
ATOM 1313 N N . PHE A 1 174 ? 3.269 5.839 -7.339 1.00 91.75 174 PHE A N 1
ATOM 1314 C CA . PHE A 1 174 ? 4.189 6.862 -6.846 1.00 91.75 174 PHE A CA 1
ATOM 1315 C C . PHE A 1 174 ? 5.248 7.203 -7.901 1.00 91.75 174 PHE A C 1
ATOM 1317 O O . PHE A 1 174 ? 6.334 6.643 -7.912 1.00 91.75 174 PHE A O 1
ATOM 1324 N N . LEU A 1 175 ? 4.943 8.128 -8.807 1.00 87.69 175 LEU A N 1
ATOM 1325 C CA . LEU A 1 175 ? 5.730 8.386 -10.023 1.00 87.69 175 LEU A CA 1
ATOM 1326 C C . LEU A 1 175 ? 6.563 9.682 -9.950 1.00 87.69 175 LEU A C 1
ATOM 1328 O O . LEU A 1 175 ? 7.023 10.209 -10.972 1.00 87.69 175 LEU A O 1
ATOM 1332 N N . LEU A 1 176 ? 6.771 10.211 -8.740 1.00 86.12 176 LEU A N 1
ATOM 1333 C CA . LEU A 1 176 ? 7.644 11.357 -8.475 1.00 86.12 176 LEU A CA 1
ATOM 1334 C C . LEU A 1 176 ? 9.114 10.933 -8.523 1.00 86.12 176 LEU A C 1
ATOM 1336 O O . LEU A 1 176 ? 9.578 10.175 -7.675 1.00 86.12 176 LEU A O 1
ATOM 1340 N N . GLY A 1 177 ? 9.857 11.460 -9.493 1.00 84.38 177 GLY A N 1
ATOM 1341 C CA . GLY A 1 177 ? 11.266 11.134 -9.703 1.00 84.38 177 GLY A CA 1
ATOM 1342 C C . GLY A 1 177 ? 11.659 11.151 -11.184 1.00 84.38 177 GLY A C 1
ATOM 1343 O O . GLY A 1 177 ? 10.835 11.512 -12.035 1.00 84.38 177 GLY A O 1
ATOM 1344 N N . PRO A 1 178 ? 12.911 10.779 -11.496 1.00 85.12 178 PRO A N 1
ATOM 1345 C CA . PRO A 1 178 ? 13.515 10.919 -12.817 1.00 85.12 178 PRO A CA 1
ATOM 1346 C C . PRO A 1 178 ? 13.181 9.780 -13.796 1.00 85.12 178 PRO A C 1
ATOM 1348 O O . PRO A 1 178 ? 13.749 9.759 -14.884 1.00 85.12 178 PRO A O 1
ATOM 1351 N N . ASP A 1 179 ? 12.303 8.835 -13.435 1.00 86.75 179 ASP A N 1
ATOM 1352 C CA . ASP A 1 179 ? 11.951 7.706 -14.308 1.00 86.75 179 ASP A CA 1
ATOM 1353 C C . ASP A 1 179 ? 11.435 8.184 -15.673 1.00 86.75 179 ASP A C 1
ATOM 1355 O O . ASP A 1 179 ? 10.831 9.260 -15.792 1.00 86.75 179 ASP A O 1
ATOM 1359 N N . SER A 1 180 ? 11.628 7.357 -16.702 1.00 87.38 180 SER A N 1
ATOM 1360 C CA . SER A 1 180 ? 11.179 7.691 -18.050 1.00 87.38 180 SER A CA 1
ATOM 1361 C C . SER A 1 180 ? 9.651 7.808 -18.118 1.00 87.38 180 SER A C 1
ATOM 1363 O O . SER A 1 180 ? 8.914 7.152 -17.379 1.00 87.38 180 SER A O 1
ATOM 1365 N N . ALA A 1 181 ? 9.147 8.623 -19.048 1.00 87.38 181 ALA A N 1
ATOM 1366 C CA . ALA A 1 181 ? 7.705 8.735 -19.276 1.00 87.38 181 ALA A CA 1
ATOM 1367 C C . ALA A 1 181 ? 7.064 7.379 -19.633 1.00 87.38 181 ALA A C 1
ATOM 1369 O O . ALA A 1 181 ? 5.933 7.111 -19.231 1.00 87.38 181 ALA A O 1
ATOM 1370 N N . ALA A 1 182 ? 7.802 6.512 -20.337 1.00 87.88 182 ALA A N 1
ATOM 1371 C CA . ALA A 1 182 ? 7.352 5.169 -20.686 1.00 87.88 182 ALA A CA 1
ATOM 1372 C C . ALA A 1 182 ? 7.176 4.284 -19.440 1.00 87.88 182 ALA A C 1
ATOM 1374 O O . ALA A 1 182 ? 6.124 3.666 -19.281 1.00 87.88 182 ALA A O 1
ATOM 1375 N N . ASP A 1 183 ? 8.147 4.279 -18.523 1.00 87.25 183 ASP A N 1
ATOM 1376 C CA . ASP A 1 183 ? 8.070 3.485 -17.286 1.00 87.25 183 ASP A CA 1
ATOM 1377 C C . ASP A 1 183 ? 6.923 3.959 -16.390 1.00 87.25 183 ASP A C 1
ATOM 1379 O O . ASP A 1 183 ? 6.137 3.154 -15.881 1.00 87.25 183 ASP A O 1
ATOM 1383 N N . LYS A 1 184 ? 6.762 5.283 -16.271 1.00 89.38 184 LYS A N 1
ATOM 1384 C CA . LYS A 1 184 ? 5.641 5.901 -15.550 1.00 89.38 184 LYS A CA 1
ATOM 1385 C C . LYS A 1 184 ? 4.298 5.490 -16.145 1.00 89.38 184 LYS A C 1
ATOM 1387 O O . LYS A 1 184 ? 3.389 5.108 -15.408 1.00 89.38 184 LYS A O 1
ATOM 1392 N N . GLN A 1 185 ? 4.174 5.514 -17.472 1.00 90.88 185 GLN A N 1
ATOM 1393 C CA . GLN A 1 185 ? 2.955 5.104 -18.164 1.00 90.88 185 GLN A CA 1
ATOM 1394 C C . GLN A 1 185 ? 2.638 3.619 -17.941 1.00 90.88 185 GLN A C 1
ATOM 1396 O O . GLN A 1 185 ? 1.475 3.276 -17.722 1.00 90.88 185 GLN A O 1
ATOM 1401 N N . LEU A 1 186 ? 3.645 2.743 -17.961 1.00 90.56 186 LEU A N 1
ATOM 1402 C CA . LEU A 1 186 ? 3.462 1.314 -17.699 1.00 90.56 186 LEU A CA 1
ATOM 1403 C C . LEU A 1 186 ? 3.011 1.054 -16.256 1.00 90.56 186 LEU A C 1
ATOM 1405 O O . LEU A 1 186 ? 2.051 0.310 -16.044 1.00 90.56 186 LEU A O 1
ATOM 1409 N N . SER A 1 187 ? 3.648 1.701 -15.277 1.00 90.75 187 SER A N 1
ATOM 1410 C CA . SER A 1 187 ? 3.273 1.588 -13.861 1.00 90.75 187 SER A CA 1
ATOM 1411 C C . SER A 1 187 ? 1.846 2.097 -13.620 1.00 90.75 187 SER A C 1
ATOM 1413 O O . SER A 1 187 ? 1.011 1.396 -13.040 1.00 90.75 187 SER A O 1
ATOM 1415 N N . ALA A 1 188 ? 1.507 3.266 -14.174 1.00 92.88 188 ALA A N 1
ATOM 1416 C CA . ALA A 1 188 ? 0.160 3.828 -14.117 1.00 92.88 188 ALA A CA 1
ATOM 1417 C C . ALA A 1 188 ? -0.894 2.900 -14.743 1.00 92.88 188 ALA A C 1
ATOM 1419 O O . ALA A 1 188 ? -1.949 2.667 -14.147 1.00 92.88 188 ALA A O 1
ATOM 1420 N N . ALA A 1 189 ? -0.618 2.344 -15.927 1.00 93.44 189 ALA A N 1
ATOM 1421 C CA . ALA A 1 189 ? -1.533 1.440 -16.618 1.00 93.44 189 ALA A CA 1
ATOM 1422 C C . ALA A 1 189 ? -1.791 0.162 -15.808 1.00 93.44 189 ALA A C 1
ATOM 1424 O O . ALA A 1 189 ? -2.949 -0.230 -15.636 1.00 93.44 189 ALA A O 1
ATOM 1425 N N . PHE A 1 190 ? -0.735 -0.444 -15.262 1.00 94.31 190 PHE A N 1
ATOM 1426 C CA . PHE A 1 190 ? -0.840 -1.617 -14.398 1.00 94.31 190 PHE A CA 1
ATOM 1427 C C . PHE A 1 190 ? -1.681 -1.324 -13.146 1.00 94.31 190 PHE A C 1
ATOM 1429 O O . PHE A 1 190 ? -2.658 -2.026 -12.876 1.00 94.31 190 PHE A O 1
ATOM 1436 N N . MET A 1 191 ? -1.371 -0.247 -12.421 1.00 95.31 191 MET A N 1
ATOM 1437 C CA . MET A 1 191 ? -2.087 0.128 -11.196 1.00 95.31 191 MET A CA 1
ATOM 1438 C C . MET A 1 191 ? -3.563 0.454 -11.454 1.00 95.31 191 MET A C 1
ATOM 1440 O O . MET A 1 191 ? -4.434 0.095 -10.656 1.00 95.31 191 MET A O 1
ATOM 1444 N N . LYS A 1 192 ? -3.871 1.069 -12.600 1.00 95.56 192 LYS A N 1
ATOM 1445 C CA . LYS A 1 192 ? -5.250 1.329 -13.025 1.00 95.56 192 LYS A CA 1
ATOM 1446 C C . LYS A 1 192 ? -6.026 0.035 -13.281 1.00 95.56 192 LYS A C 1
ATOM 1448 O O . LYS A 1 192 ? -7.184 -0.062 -12.877 1.00 95.56 192 LYS A O 1
ATOM 1453 N N . GLN A 1 193 ? -5.405 -0.961 -13.916 1.00 96.00 193 GLN A N 1
ATOM 1454 C CA . GLN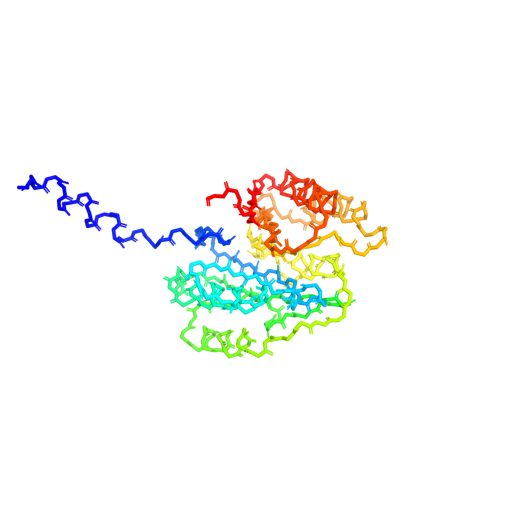 A 1 193 ? -6.025 -2.272 -14.132 1.00 96.00 193 GLN A CA 1
ATOM 1455 C C . GLN A 1 193 ? -6.266 -3.006 -12.807 1.00 96.00 193 GLN A C 1
ATOM 1457 O O . GLN A 1 193 ? -7.365 -3.511 -12.588 1.00 96.00 193 GLN A O 1
ATOM 1462 N N . VAL A 1 194 ? -5.288 -3.002 -11.896 1.00 96.06 194 VAL A N 1
ATOM 1463 C CA . VAL A 1 194 ? -5.416 -3.612 -10.559 1.00 96.06 194 VAL A CA 1
ATOM 1464 C C . VAL A 1 194 ? -6.592 -3.018 -9.776 1.00 96.06 194 VAL A C 1
ATOM 1466 O O . VAL A 1 194 ? -7.407 -3.765 -9.233 1.00 96.06 194 VAL A O 1
ATOM 1469 N N . ALA A 1 195 ? -6.726 -1.689 -9.748 1.00 96.44 195 ALA A N 1
ATOM 1470 C CA . ALA A 1 195 ? -7.859 -1.037 -9.093 1.00 96.44 195 ALA A CA 1
ATOM 1471 C C . ALA A 1 195 ? -9.200 -1.417 -9.746 1.00 96.44 195 ALA A C 1
ATOM 1473 O O . ALA A 1 195 ? -10.166 -1.720 -9.046 1.00 96.44 195 ALA A O 1
ATOM 1474 N N . ALA A 1 196 ? -9.263 -1.444 -11.082 1.00 96.88 196 ALA A N 1
ATOM 1475 C CA . ALA A 1 196 ? -10.493 -1.745 -11.815 1.00 96.88 196 ALA A CA 1
ATOM 1476 C C . ALA A 1 196 ? -11.033 -3.158 -11.531 1.00 96.88 196 ALA A C 1
ATOM 1478 O O . ALA A 1 196 ? -12.246 -3.327 -11.415 1.00 96.88 196 ALA A O 1
ATOM 1479 N N . LEU A 1 197 ? -10.154 -4.152 -11.347 1.00 96.56 197 LEU A N 1
ATOM 1480 C CA . LEU A 1 197 ? -10.543 -5.543 -11.063 1.00 96.56 197 LEU A CA 1
ATOM 1481 C C . LEU A 1 197 ? -11.337 -5.717 -9.761 1.00 96.56 197 LEU A C 1
ATOM 1483 O O . LEU A 1 197 ? -12.023 -6.719 -9.600 1.00 96.56 197 LEU A O 1
ATOM 1487 N N . THR A 1 198 ? -11.248 -4.756 -8.843 1.00 94.81 198 THR A N 1
ATOM 1488 C CA . THR A 1 198 ? -11.867 -4.829 -7.510 1.00 94.81 198 THR A CA 1
ATOM 1489 C C . THR A 1 198 ? -12.864 -3.700 -7.250 1.00 94.81 198 THR A C 1
ATOM 1491 O O . THR A 1 198 ? -13.229 -3.435 -6.105 1.00 94.81 198 THR A O 1
ATOM 1494 N N . ASN A 1 199 ? -13.289 -2.992 -8.308 1.00 94.25 199 ASN A N 1
ATOM 1495 C CA . ASN A 1 199 ? -14.080 -1.760 -8.198 1.00 94.25 199 ASN A CA 1
ATOM 1496 C C . ASN A 1 199 ? -13.455 -0.760 -7.198 1.00 94.25 199 ASN A C 1
ATOM 1498 O O . ASN A 1 199 ? -14.127 -0.151 -6.359 1.00 94.25 199 ASN A O 1
ATOM 1502 N N . GLY A 1 200 ? -12.126 -0.691 -7.236 1.00 95.19 200 GLY A N 1
ATOM 1503 C CA . GLY A 1 200 ? -11.294 0.102 -6.355 1.00 95.19 200 GLY A CA 1
ATOM 1504 C C . GLY A 1 200 ? -11.055 1.518 -6.874 1.00 95.19 200 GLY A C 1
ATOM 1505 O O . GLY A 1 200 ? -11.779 2.032 -7.725 1.00 95.19 200 GLY A O 1
ATOM 1506 N N . VAL A 1 201 ? -10.013 2.168 -6.357 1.00 95.12 201 VAL A N 1
ATOM 1507 C CA . VAL A 1 201 ? -9.660 3.549 -6.718 1.00 95.12 201 VAL A CA 1
ATOM 1508 C C . VAL A 1 201 ? -8.209 3.602 -7.153 1.00 95.12 201 VAL A C 1
ATOM 1510 O O . VAL A 1 201 ? -7.335 3.142 -6.429 1.00 95.12 201 VAL A O 1
ATOM 1513 N N . TYR A 1 202 ? -7.956 4.216 -8.304 1.00 94.75 202 TYR A N 1
ATOM 1514 C CA . TYR A 1 202 ? -6.610 4.528 -8.764 1.00 94.75 202 TYR A CA 1
ATOM 1515 C C . TYR A 1 202 ? -6.244 5.977 -8.422 1.00 94.75 202 TYR A C 1
ATOM 1517 O O . TYR A 1 202 ? -7.052 6.888 -8.622 1.00 94.75 202 TYR A O 1
ATOM 1525 N N . ARG A 1 203 ? -5.024 6.187 -7.926 1.00 93.25 203 ARG A N 1
ATOM 1526 C CA . ARG A 1 203 ? -4.403 7.497 -7.709 1.00 93.25 203 ARG A CA 1
ATOM 1527 C C . ARG A 1 203 ? -3.034 7.535 -8.364 1.00 93.25 203 ARG A C 1
ATOM 1529 O O . ARG A 1 203 ? -2.308 6.542 -8.373 1.00 93.25 203 ARG A O 1
ATOM 1536 N N . ASN A 1 204 ? -2.685 8.710 -8.862 1.00 89.88 204 ASN A N 1
ATOM 1537 C CA . ASN A 1 204 ? -1.386 8.978 -9.444 1.00 89.88 204 ASN A CA 1
ATOM 1538 C C . ASN A 1 204 ? -0.720 10.123 -8.682 1.00 89.88 204 ASN A C 1
ATOM 1540 O O . ASN A 1 204 ? -1.332 11.178 -8.511 1.00 89.88 204 ASN A O 1
ATOM 1544 N N . MET A 1 205 ? 0.510 9.897 -8.234 1.00 85.38 205 MET A N 1
ATOM 1545 C CA . MET A 1 205 ? 1.380 10.916 -7.660 1.00 85.38 205 MET A CA 1
ATOM 1546 C C . MET A 1 205 ? 2.470 11.228 -8.683 1.00 85.38 205 MET A C 1
ATOM 1548 O O . MET A 1 205 ? 3.482 10.533 -8.751 1.00 85.38 205 MET A O 1
ATOM 1552 N N . ASP A 1 206 ? 2.256 12.264 -9.484 1.00 79.62 206 ASP A N 1
ATOM 1553 C CA . ASP A 1 206 ? 3.218 12.780 -10.452 1.00 79.62 206 ASP A CA 1
ATOM 1554 C C . ASP A 1 206 ? 3.458 14.282 -10.235 1.00 79.62 206 ASP A C 1
ATOM 1556 O O . ASP A 1 206 ? 2.799 14.929 -9.424 1.00 79.62 206 ASP A O 1
ATOM 1560 N N . GLN A 1 207 ? 4.465 14.839 -10.913 1.00 58.19 207 GLN A N 1
ATOM 1561 C CA . GLN A 1 207 ? 4.850 16.250 -10.767 1.00 58.19 207 GLN A CA 1
ATOM 1562 C C . GLN A 1 207 ? 3.844 17.224 -11.408 1.00 58.19 207 GLN A C 1
ATOM 1564 O O . GLN A 1 207 ? 4.111 18.420 -11.452 1.00 58.19 207 GLN A O 1
ATOM 1569 N N . THR A 1 208 ? 2.722 16.735 -11.940 1.00 44.31 208 THR A N 1
ATOM 1570 C CA . THR A 1 208 ? 1.747 17.535 -12.694 1.00 44.31 208 THR A CA 1
ATOM 1571 C C . THR A 1 208 ? 0.546 18.004 -11.868 1.00 44.31 208 THR A C 1
ATOM 1573 O O . THR A 1 208 ? -0.472 18.371 -12.454 1.00 44.31 208 THR A O 1
ATOM 1576 N N . GLN A 1 209 ? 0.657 18.040 -10.534 1.00 33.16 209 GLN A N 1
ATOM 1577 C CA . GLN A 1 209 ? -0.337 18.682 -9.658 1.00 33.16 209 GLN A CA 1
ATOM 1578 C C . GLN A 1 209 ? 0.132 20.034 -9.130 1.00 33.16 209 GLN A C 1
ATOM 1580 O O . GLN A 1 209 ? 1.277 20.108 -8.630 1.00 33.16 209 GLN A O 1
#

Nearest PDB structures (foldseek):
  9c4f-assembly1_I  TM=7.983E-01  e=4.342E-12  Homo sapiens
  6fpy-assembly1_A  TM=8.316E-01  e=5.718E-11  Homo sapiens
  6fpz-assembly2_B  TM=8.357E-01  e=9.455E-11  Homo sapiens
  6fpy-assembly2_B  TM=8.349E-01  e=1.379E-10  Homo sapiens
  6pyx-assembly2_B  TM=8.152E-01  e=5.206E-07  Homo sapiens

Mean predicted aligned error: 5.92 Å

Radius of gyration: 17.21 Å; Cα contacts (8 Å, |Δi|>4): 389; chains: 1; bounding box: 39×54×42 Å

InterPro domains:
  IPR002035 von Willebrand factor, type A [PF13519] (32-140)
  IPR002035 von Willebrand factor, type A [PS50234] (29-174)
  IPR002035 von Willebrand factor, type A [SM00327] (27-209)
  IPR036465 von Willebrand factor A-like domain superfamily [G3DSA:3.40.50.410] (29-209)
  IPR036465 von Willebrand factor A-like domain superfamily [SSF53300] (31-202)

Sequence (209 aa):
MSFDQQAAYAILRDVASRDCIFGSVTALSATFVIDVSGSMDTRFTLNGTTYSRLSYVQQHLSQVISEQLKPYQQFNVIIYSSGARALFSAPVNATTANIKSALTFVAGLRAGGSTNTYAGLQLAFSSSKDTVAVYLLTDGVPDSGLAPRILQAIPQWEAQRAADRQIRIFATAFLLGPDSAADKQLSAAFMKQVAALTNGVYRNMDQTQ